Protein AF-A0A4Y9YZ51-F1 (afdb_monomer)

Organism: NCBI:txid205917

Radius of gyration: 19.82 Å; Cα contacts (8 Å, |Δi|>4): 507; chains: 1; bounding box: 48×42×52 Å

Nearest PDB structures (foldseek):
  5lmr-assembly1_X  TM=4.338E-01  e=1.995E+00  Thermus thermophilus HB8
  5lmv-assembly1_X  TM=4.957E-01  e=2.901E+00  Thermus thermophilus HB8
  4l21-assembly1_A  TM=4.884E-01  e=7.201E+00  Cimex lectularius

Solvent-accessible surface area (backbone atoms only — not comparable to full-atom values): 14842 Å² total; per-residue (Å²): 111,67,70,58,60,65,69,42,66,91,51,75,36,75,46,78,46,73,42,51,89,92,48,72,85,46,48,61,60,51,15,53,50,43,51,76,43,34,54,40,28,24,32,42,35,39,34,42,34,77,54,88,57,55,63,51,41,49,58,29,41,44,46,55,17,62,44,21,30,36,42,36,41,36,40,57,61,90,71,84,79,84,70,93,74,77,62,54,68,50,52,62,46,40,26,50,61,37,34,78,49,27,26,35,42,36,41,31,37,48,42,71,51,42,80,27,50,64,50,45,52,23,28,33,44,36,34,34,34,65,87,61,90,70,69,59,86,84,54,80,84,50,51,55,66,41,46,47,58,22,54,56,47,23,53,51,25,28,34,43,36,33,29,42,56,75,58,56,68,67,95,64,55,91,76,62,89,71,74,74,31,65,31,76,48,30,45,37,40,37,42,30,33,51,38,67,57,52,51,54,51,58,74,32,49,46,70,37,94,79,35,36,44,38,40,32,30,34,56,74,80,87,58,84,60,87,60,61,64,72,57,48,52,59,50,50,51,54,50,58,73,69,44,94,48,68,78,44,78,44,76,53,70,50,103,74,32,52,31,46,35,41,31,53,61,95,72,79,83,91,124

Mean predicted aligned error: 7.73 Å

Secondary structure (DSSP, 8-state):
-HHHHHHHTTS-EEEEEE--GGGTT-HHHHHHHHHHHGGGEEEEEEE-TT-S-HHHHHHHTTS--TT--EEEEE---S-TTS--PPPEEPPTTGGGG--TT--EEEEESEE--GGG---TT--EEEEE----S---TTS----HHHHHHHHTT-TT--EEEEES-SPP-TTTTTS--PPPEE-TT--EEEEEEEHHHHHHHHHHEE--TT-EEEEEEE--TT--STTHHHHHHHHHHHHHHH-TT--EEEEEEETTEEEEEEESS------

Sequence (271 aa):
MEEFLRRSQATPVSLSVSFSESTRGNARDVAGMISQHLYHIRNLKIDTGLLKDVASILLSLREAAPALETVELDNWPEVVRNMSMRSSSLPRDLLRCTAPRLHSLKIQEFYLPWSSLVFSTLVELKISGLFLDHADPALPAEDLRQFFGALSRMPALESLVLKAGLPSLGTASQRTCFPFVTLPNLRWLFLRDDVLKCAIVLKHLVLPPTAKQAVYGFCTSDDHNGDRSEIILPWLRSHIAALPRIHVLDFTGLQDDFNVVAYGASVEDPF

Structure (mmCIF, N/CA/C/O backbone):
data_AF-A0A4Y9YZ51-F1
#
_entry.id   AF-A0A4Y9YZ51-F1
#
loop_
_atom_site.group_PDB
_atom_site.id
_atom_site.type_symbol
_atom_site.label_atom_id
_atom_site.label_alt_id
_atom_site.label_comp_id
_atom_site.label_asym_id
_atom_site.label_entity_id
_atom_site.label_seq_id
_atom_site.pdbx_PDB_ins_code
_atom_site.Cartn_x
_atom_site.Cartn_y
_atom_site.Cartn_z
_atom_site.occupancy
_atom_site.B_iso_or_equiv
_atom_site.auth_seq_id
_atom_site.auth_comp_id
_atom_site.auth_asym_id
_atom_site.auth_atom_id
_atom_site.pdbx_PDB_model_num
ATOM 1 N N . MET A 1 1 ? -14.559 15.347 20.042 1.00 74.50 1 MET A N 1
ATOM 2 C CA . MET A 1 1 ? -14.376 14.163 19.173 1.00 74.50 1 MET A CA 1
ATOM 3 C C . MET A 1 1 ? -14.429 12.885 20.000 1.00 74.50 1 MET A C 1
ATOM 5 O O . MET A 1 1 ? -15.258 12.037 19.714 1.00 74.50 1 MET A O 1
ATOM 9 N N . GLU A 1 2 ? -13.660 12.805 21.084 1.00 80.50 2 GLU A N 1
ATOM 10 C CA . GLU A 1 2 ? -13.662 11.680 22.033 1.00 80.50 2 GLU A CA 1
ATOM 11 C C . GLU A 1 2 ? -15.061 11.270 22.539 1.00 80.50 2 GLU A C 1
ATOM 13 O O . GLU A 1 2 ? -15.433 10.105 22.454 1.00 80.50 2 GLU A O 1
ATOM 18 N N . GLU A 1 3 ? -15.908 12.224 22.950 1.00 82.94 3 GLU A N 1
ATOM 19 C CA . GLU A 1 3 ? -17.269 11.905 23.422 1.00 82.94 3 GLU A CA 1
ATOM 20 C C . GLU A 1 3 ? -18.160 11.258 22.342 1.00 82.94 3 GLU A C 1
ATOM 22 O O . GLU A 1 3 ? -19.020 10.437 22.656 1.00 82.94 3 GLU A O 1
ATOM 27 N N . PHE A 1 4 ? -17.948 11.583 21.063 1.00 84.88 4 PHE A N 1
ATOM 28 C CA . PHE A 1 4 ? -18.670 10.952 19.954 1.00 84.88 4 PHE A CA 1
ATOM 29 C C . PHE A 1 4 ? -18.224 9.496 19.760 1.00 84.88 4 PHE A C 1
ATOM 31 O O . PHE A 1 4 ? -19.067 8.607 19.629 1.00 84.88 4 PHE A O 1
ATOM 38 N N . LEU A 1 5 ? -16.913 9.237 19.814 1.00 84.56 5 LEU A N 1
ATOM 39 C CA . LEU A 1 5 ? -16.363 7.880 19.725 1.00 84.56 5 LEU A CA 1
ATOM 40 C C . LEU A 1 5 ? -16.846 7.020 20.894 1.00 84.56 5 LEU A C 1
ATOM 42 O O . LEU A 1 5 ? -17.338 5.913 20.693 1.00 84.56 5 LEU A O 1
ATOM 46 N N . ARG A 1 6 ? -16.844 7.581 22.106 1.00 81.50 6 ARG A N 1
ATOM 47 C CA . ARG A 1 6 ? -17.356 6.908 23.303 1.00 81.50 6 ARG A CA 1
ATOM 48 C C . ARG A 1 6 ? -18.837 6.527 23.186 1.00 81.50 6 ARG A C 1
ATOM 50 O O . ARG A 1 6 ? -19.225 5.439 23.605 1.00 81.50 6 ARG A O 1
ATOM 57 N N . ARG A 1 7 ? -19.672 7.395 22.601 1.00 85.81 7 ARG A N 1
ATOM 58 C CA . ARG A 1 7 ? -21.113 7.136 22.404 1.00 85.81 7 ARG A CA 1
ATOM 59 C C . ARG A 1 7 ? -21.419 6.140 21.290 1.00 85.81 7 ARG A C 1
ATOM 61 O O . ARG A 1 7 ? -22.501 5.561 21.298 1.00 85.81 7 ARG A O 1
ATOM 68 N N . SER A 1 8 ? -20.489 5.930 20.362 1.00 79.88 8 SER A N 1
ATOM 69 C CA . SER A 1 8 ? -20.682 5.038 19.212 1.00 79.88 8 SER A CA 1
ATOM 70 C C . SER A 1 8 ? -20.686 3.549 19.600 1.00 79.88 8 SER A C 1
ATOM 72 O O . SER A 1 8 ? -21.196 2.724 18.842 1.00 79.88 8 SER A O 1
ATOM 74 N N . GLN A 1 9 ? -20.213 3.206 20.807 1.00 81.44 9 GLN A N 1
ATOM 75 C CA . GLN A 1 9 ? -20.178 1.842 21.355 1.00 81.44 9 GLN A CA 1
ATOM 76 C C . GLN A 1 9 ? -19.585 0.828 20.354 1.00 81.44 9 GLN A C 1
ATOM 78 O O . GLN A 1 9 ? -18.447 0.980 19.929 1.00 81.44 9 GLN A O 1
ATOM 83 N N . ALA A 1 10 ? -20.344 -0.207 19.979 1.00 80.62 10 ALA A N 1
ATOM 84 C CA . ALA A 1 10 ? -19.931 -1.242 19.030 1.00 80.62 10 ALA A CA 1
ATOM 85 C C . ALA A 1 10 ? -20.220 -0.878 17.560 1.00 80.62 10 ALA A C 1
ATOM 87 O O . ALA A 1 10 ? -20.000 -1.697 16.666 1.00 80.62 10 ALA A O 1
ATOM 88 N N . THR A 1 11 ? -20.749 0.320 17.297 1.00 87.06 11 THR A N 1
ATOM 89 C CA . THR A 1 11 ? -21.076 0.750 15.935 1.00 87.06 11 THR A CA 1
ATOM 90 C C . THR A 1 11 ? -19.781 1.076 15.191 1.00 87.06 11 THR A C 1
ATOM 92 O O . THR A 1 11 ? -18.963 1.824 15.726 1.00 87.06 11 THR A O 1
ATOM 95 N N . PRO A 1 12 ? -19.569 0.559 13.968 1.00 90.19 12 PRO A N 1
ATOM 96 C CA . PRO A 1 12 ? -18.367 0.859 13.197 1.00 90.19 12 PRO A CA 1
ATOM 97 C C . PRO A 1 12 ? -18.237 2.361 12.912 1.00 90.19 12 PRO A C 1
ATOM 99 O O . PRO A 1 12 ? -19.171 2.973 12.390 1.00 90.19 12 PRO A O 1
ATOM 102 N N . VAL A 1 13 ? -17.077 2.949 13.217 1.00 94.38 13 VAL A N 1
ATOM 103 C CA . VAL A 1 13 ? -16.840 4.395 13.057 1.00 94.38 13 VAL A CA 1
ATOM 104 C C . VAL A 1 13 ? -15.900 4.686 11.888 1.00 94.38 13 VAL A C 1
ATOM 106 O O . VAL A 1 13 ? -14.960 3.941 11.626 1.00 94.38 13 VAL A O 1
ATOM 109 N N . SER A 1 14 ? -16.141 5.795 11.187 1.00 96.50 14 SER A N 1
ATOM 110 C CA . SER A 1 14 ? -15.183 6.370 10.236 1.00 96.50 14 SER A CA 1
ATOM 111 C C . SER A 1 14 ? -14.492 7.570 10.877 1.00 96.50 14 SER A C 1
ATOM 113 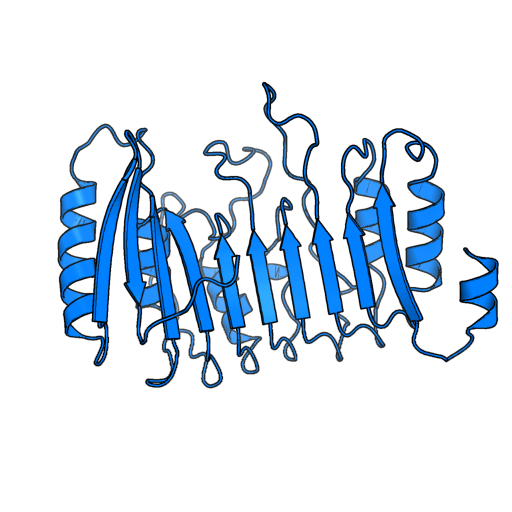O O . SER A 1 14 ? -15.169 8.491 11.334 1.00 96.50 14 SER A O 1
ATOM 115 N N . LEU A 1 15 ? -13.163 7.555 10.920 1.00 95.94 15 LEU A N 1
ATOM 116 C CA . LEU A 1 15 ? -12.339 8.620 11.474 1.00 95.94 15 LEU A CA 1
ATOM 117 C C . LEU A 1 15 ? -11.495 9.237 10.356 1.00 95.94 15 LEU A C 1
ATOM 119 O O . LEU A 1 15 ? -10.717 8.541 9.710 1.00 95.94 15 LEU A O 1
ATOM 123 N N . SER A 1 16 ? -11.639 10.546 10.154 1.00 96.19 16 SER A N 1
ATOM 124 C CA . SER A 1 16 ? -10.798 11.332 9.250 1.00 96.19 16 SER A CA 1
ATOM 125 C C . SER A 1 16 ? -10.162 12.464 10.039 1.00 96.19 16 SER A C 1
ATOM 127 O O . SER A 1 16 ? -10.875 13.277 10.629 1.00 96.19 16 SER A O 1
ATOM 129 N N . VAL A 1 17 ? -8.834 12.516 10.052 1.00 93.50 17 VAL A N 1
ATOM 130 C CA . VAL A 1 17 ? -8.062 13.560 10.724 1.00 93.50 17 VAL A CA 1
ATOM 131 C C . VAL A 1 17 ? -7.141 14.218 9.711 1.00 93.50 17 VAL A C 1
ATOM 133 O O . VAL A 1 17 ? -6.374 13.531 9.047 1.00 93.50 17 VAL A O 1
ATOM 136 N N . SER A 1 18 ? -7.205 15.543 9.628 1.00 91.94 18 SER A N 1
ATOM 137 C CA . SER A 1 18 ? -6.299 16.358 8.820 1.00 91.94 18 SER A CA 1
ATOM 138 C C . SER A 1 18 ? -5.660 17.408 9.715 1.00 91.94 18 SER A C 1
ATOM 140 O O . SER A 1 18 ? -6.364 18.102 10.455 1.00 91.94 18 SER A O 1
ATOM 142 N N . PHE A 1 19 ? -4.335 17.508 9.670 1.00 88.00 19 PHE A N 1
ATOM 143 C CA . PHE A 1 19 ? -3.584 18.439 10.501 1.00 88.00 19 PHE A CA 1
ATOM 144 C C . PHE A 1 19 ? -3.211 19.696 9.713 1.00 88.00 19 PHE A C 1
ATOM 146 O O . PHE A 1 19 ? -2.382 19.666 8.809 1.00 88.00 19 PHE A O 1
ATOM 153 N N . SER A 1 20 ? -3.800 20.826 10.101 1.00 84.38 20 SER A N 1
ATOM 154 C CA . SER A 1 20 ? -3.439 22.162 9.614 1.00 84.38 20 SER A CA 1
ATOM 155 C C . SER A 1 20 ? -2.529 22.897 10.605 1.00 84.38 20 SER A C 1
ATOM 157 O O . SER A 1 20 ? -2.395 22.493 11.768 1.00 84.38 20 SER A O 1
ATOM 159 N N . GLU A 1 21 ? -1.949 24.031 10.193 1.00 78.62 21 GLU A N 1
ATOM 160 C CA . GLU A 1 21 ? -1.100 24.864 11.059 1.00 78.62 21 GLU A CA 1
ATOM 161 C C . GLU A 1 21 ? -1.746 25.224 12.407 1.00 78.62 21 GLU A C 1
ATOM 163 O O . GLU A 1 21 ? -1.059 25.254 13.430 1.00 78.62 21 GLU A O 1
ATOM 168 N N . SER A 1 22 ? -3.069 25.416 12.438 1.00 77.25 22 SER A N 1
ATOM 169 C CA . SER A 1 22 ? -3.824 25.753 13.650 1.00 77.25 22 SER A CA 1
ATOM 170 C C . SER A 1 22 ? -4.016 24.582 14.624 1.00 77.25 22 SER A C 1
ATOM 172 O O . SER A 1 22 ? -4.448 24.797 15.752 1.00 77.25 22 SER A O 1
ATOM 174 N N . THR A 1 23 ? -3.712 23.344 14.220 1.00 70.69 23 THR A N 1
ATOM 175 C CA . THR A 1 23 ? -3.951 22.113 15.011 1.00 70.69 23 THR A CA 1
ATOM 176 C C . THR A 1 23 ? -2.671 21.446 15.526 1.00 70.69 23 THR A C 1
ATOM 178 O O . THR A 1 23 ? -2.722 20.363 16.111 1.00 70.69 23 THR A O 1
ATOM 181 N N . ARG A 1 24 ? -1.515 22.110 15.372 1.00 68.88 24 ARG A N 1
ATOM 182 C CA . ARG A 1 24 ? -0.171 21.575 15.670 1.00 68.88 24 ARG A CA 1
ATOM 183 C C . ARG A 1 24 ? 0.045 21.066 17.108 1.00 68.88 24 ARG A C 1
ATOM 185 O O . ARG A 1 24 ? 0.996 20.324 17.328 1.00 68.88 24 ARG A O 1
ATOM 192 N N . GLY A 1 25 ? -0.805 21.429 18.071 1.00 73.56 25 GLY A N 1
ATOM 193 C CA . GLY A 1 25 ? -0.712 20.969 19.465 1.00 73.56 25 GLY A CA 1
ATOM 194 C C . GLY A 1 25 ? -1.357 19.608 19.759 1.00 73.56 25 GLY A C 1
ATOM 195 O O . GLY A 1 25 ? -1.046 19.009 20.783 1.00 73.56 25 GLY A O 1
ATOM 196 N N . ASN A 1 26 ? -2.209 19.090 18.869 1.00 84.06 26 ASN A N 1
ATOM 197 C CA . ASN A 1 26 ? -3.162 18.029 19.228 1.00 84.06 26 ASN A CA 1
ATOM 198 C C . ASN A 1 26 ? -2.730 16.620 18.786 1.00 84.06 26 ASN A C 1
ATOM 200 O O . ASN A 1 26 ? -3.512 15.678 18.884 1.00 84.06 26 ASN A O 1
ATOM 204 N N . ALA A 1 27 ? -1.504 16.446 18.279 1.00 86.31 27 ALA A N 1
ATOM 205 C CA . ALA A 1 27 ? -1.042 15.166 17.730 1.00 86.31 27 ALA A CA 1
ATOM 206 C C . ALA A 1 27 ? -1.114 14.024 18.754 1.00 86.31 27 ALA A C 1
ATOM 208 O O . ALA A 1 27 ? -1.603 12.941 18.446 1.00 86.31 27 ALA A O 1
ATOM 209 N N . ARG A 1 28 ? -0.687 14.290 19.995 1.00 87.50 28 ARG A N 1
ATOM 210 C CA . ARG A 1 28 ? -0.721 13.304 21.085 1.00 87.50 28 ARG A CA 1
ATOM 211 C C . ARG A 1 28 ? -2.141 12.939 21.493 1.00 87.50 28 ARG A C 1
ATOM 213 O O . ARG A 1 28 ? -2.406 11.767 21.739 1.00 87.50 28 ARG A O 1
ATOM 220 N N . ASP A 1 29 ? -3.042 13.915 21.516 1.00 90.94 29 ASP A N 1
ATOM 221 C CA . ASP A 1 29 ? -4.447 13.687 21.854 1.00 90.94 29 ASP A CA 1
ATOM 222 C C . ASP A 1 29 ? -5.120 12.830 20.777 1.00 90.94 29 ASP A C 1
ATOM 224 O O . ASP A 1 29 ? -5.809 11.858 21.085 1.00 90.94 29 ASP A O 1
ATOM 228 N N . VAL A 1 30 ? -4.848 13.124 19.499 1.00 92.00 30 VAL A N 1
ATOM 229 C CA . VAL A 1 30 ? -5.319 12.305 18.376 1.00 92.00 30 VAL A CA 1
ATOM 230 C C . VAL A 1 30 ? -4.712 10.903 18.427 1.00 92.00 30 VAL A C 1
ATOM 232 O O . VAL A 1 30 ? -5.441 9.933 18.244 1.00 92.00 30 VAL A O 1
ATOM 235 N N . ALA A 1 31 ? -3.412 10.770 18.698 1.00 94.31 31 ALA A N 1
ATOM 236 C CA . ALA A 1 31 ? -2.757 9.470 18.830 1.00 94.31 31 ALA A CA 1
ATOM 237 C C . ALA A 1 31 ? -3.396 8.639 19.953 1.00 94.31 31 ALA A C 1
ATOM 239 O O . ALA A 1 31 ? -3.735 7.478 19.739 1.00 94.31 31 ALA A O 1
ATOM 240 N N . GLY A 1 32 ? -3.633 9.247 21.121 1.00 94.31 32 GLY A N 1
ATOM 241 C CA . GLY A 1 32 ? -4.322 8.601 22.238 1.00 94.31 32 GLY A CA 1
ATOM 242 C C . GLY A 1 32 ? -5.731 8.145 21.860 1.00 94.31 32 GLY A C 1
ATOM 243 O O . GLY A 1 32 ? -6.108 7.007 22.132 1.00 94.31 32 GLY A O 1
ATOM 244 N N . MET A 1 33 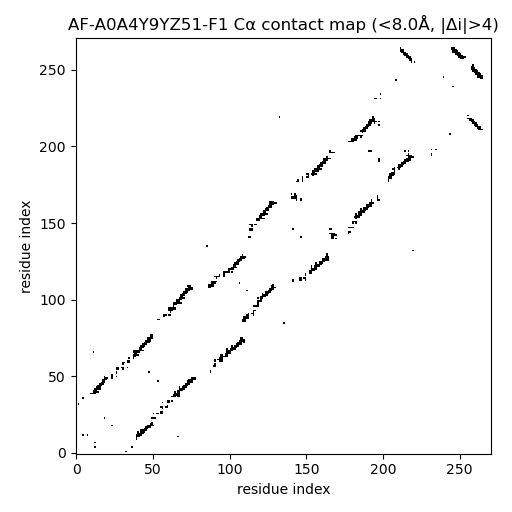? -6.476 8.995 21.156 1.00 93.94 33 MET A N 1
ATOM 245 C CA . MET A 1 33 ? -7.808 8.677 20.651 1.00 93.94 33 MET A CA 1
ATOM 246 C C . MET A 1 33 ? -7.791 7.521 19.636 1.00 93.94 33 MET A C 1
ATOM 248 O O . MET A 1 33 ? -8.634 6.629 19.722 1.00 93.94 33 MET A O 1
ATOM 252 N N . ILE A 1 34 ? -6.837 7.496 18.697 1.00 95.19 34 ILE A N 1
ATOM 253 C CA . ILE A 1 34 ? -6.676 6.390 17.741 1.00 95.19 34 ILE A CA 1
ATOM 254 C C . ILE A 1 34 ? -6.379 5.097 18.501 1.00 95.19 34 ILE A C 1
ATOM 256 O O . ILE A 1 34 ? -7.129 4.137 18.347 1.00 95.19 34 ILE A O 1
ATOM 260 N N . SER A 1 35 ? -5.366 5.082 19.376 1.00 95.00 35 SER A N 1
ATOM 261 C CA . SER A 1 35 ? -5.003 3.895 20.165 1.00 95.00 35 SER A CA 1
ATOM 262 C C . SER A 1 35 ? -6.185 3.339 20.964 1.00 95.00 35 SER A C 1
ATOM 264 O O . SER A 1 35 ? -6.375 2.128 21.032 1.00 95.00 35 SER A O 1
ATOM 266 N N . GLN A 1 36 ? -7.003 4.212 21.559 1.00 94.94 36 GLN A N 1
ATOM 267 C CA . GLN A 1 36 ? -8.143 3.805 22.385 1.00 94.94 36 GLN A CA 1
ATOM 268 C C . GLN A 1 36 ? -9.330 3.269 21.584 1.00 94.94 36 GLN A C 1
ATOM 270 O O . GLN A 1 36 ? -10.135 2.521 22.136 1.00 94.94 36 GLN A O 1
ATOM 275 N N . HIS A 1 37 ? -9.478 3.652 20.316 1.00 94.62 37 HIS A N 1
ATOM 276 C CA . HIS A 1 37 ? -10.688 3.370 19.543 1.00 94.62 37 HIS A CA 1
ATOM 277 C C . HIS A 1 37 ? -10.448 2.523 18.286 1.00 94.62 37 HIS A C 1
ATOM 279 O O . HIS A 1 37 ? -11.416 2.083 17.666 1.00 94.62 37 HIS A O 1
ATOM 285 N N . LEU A 1 38 ? -9.195 2.202 17.944 1.00 95.25 38 LEU A N 1
ATOM 286 C CA . LEU A 1 38 ? -8.832 1.486 16.714 1.00 95.25 38 LEU A CA 1
ATOM 287 C C . LEU A 1 38 ? -9.604 0.175 16.494 1.00 95.25 38 LEU A C 1
ATOM 289 O O . LEU A 1 38 ? -9.916 -0.175 15.359 1.00 95.25 38 LEU A O 1
ATOM 293 N N . TYR A 1 39 ? -9.988 -0.522 17.567 1.00 94.88 39 TYR A N 1
ATOM 294 C CA . TYR A 1 39 ? -10.687 -1.806 17.485 1.00 94.88 39 TYR A CA 1
ATOM 295 C C . TYR A 1 39 ? -12.084 -1.755 16.844 1.00 94.88 39 TYR A C 1
ATOM 297 O O . TYR A 1 39 ? -12.562 -2.789 16.379 1.00 94.88 39 TYR A O 1
ATOM 305 N N . HIS A 1 40 ? -12.744 -0.593 16.813 1.00 94.88 40 HIS A N 1
ATOM 306 C CA . HIS A 1 40 ? -14.057 -0.411 16.176 1.00 94.88 40 HIS A CA 1
ATOM 307 C C . HIS A 1 40 ? -14.044 0.661 15.073 1.00 94.88 40 HIS A C 1
ATOM 309 O O . HIS A 1 40 ? -15.091 0.977 14.498 1.00 94.88 40 HIS A O 1
ATOM 315 N N . ILE A 1 41 ? -12.868 1.207 14.746 1.00 96.69 41 ILE A N 1
ATOM 316 C CA . ILE A 1 41 ? -12.703 2.052 13.566 1.00 96.69 41 ILE A CA 1
ATOM 317 C C . ILE A 1 41 ? -12.751 1.152 12.332 1.00 96.69 41 ILE A C 1
ATOM 319 O O . ILE A 1 41 ? -12.026 0.167 12.225 1.00 96.69 41 ILE A O 1
ATOM 323 N N . ARG A 1 42 ? -13.626 1.515 11.398 1.00 97.31 42 ARG A N 1
ATOM 324 C CA . ARG A 1 42 ? -13.819 0.853 10.108 1.00 97.31 42 ARG A CA 1
ATOM 325 C C . ARG A 1 42 ? -13.020 1.531 9.007 1.00 97.31 42 ARG A C 1
ATOM 327 O O . ARG A 1 42 ? -12.389 0.859 8.204 1.00 97.31 42 ARG A O 1
ATOM 334 N N . ASN A 1 43 ? -13.037 2.858 8.986 1.00 98.31 43 ASN A N 1
ATOM 335 C CA . ASN A 1 43 ? -12.334 3.652 7.987 1.00 98.31 43 ASN A CA 1
ATOM 336 C C . ASN A 1 43 ? -11.443 4.651 8.708 1.00 98.31 43 ASN A C 1
ATOM 338 O O . ASN A 1 43 ? -11.944 5.423 9.528 1.00 98.31 43 ASN A O 1
ATOM 342 N N . LEU A 1 44 ? -10.148 4.630 8.412 1.00 97.88 44 LEU A N 1
ATOM 343 C CA . LEU A 1 44 ? -9.171 5.529 9.006 1.00 97.88 44 LEU A CA 1
ATOM 344 C C . LEU A 1 44 ? -8.487 6.335 7.910 1.00 97.88 44 LEU A C 1
ATOM 346 O O . LEU A 1 44 ? -7.782 5.773 7.079 1.00 97.88 44 LEU A O 1
ATOM 350 N N . LYS A 1 45 ? -8.668 7.652 7.940 1.00 97.75 45 LYS A N 1
ATOM 351 C CA . LYS A 1 45 ? -7.932 8.595 7.104 1.00 97.75 45 LYS A CA 1
ATOM 352 C C . LYS A 1 45 ? -7.132 9.541 7.988 1.00 97.75 45 LYS A C 1
ATOM 354 O O . LYS A 1 45 ? -7.698 10.190 8.866 1.00 97.75 45 LYS A O 1
ATOM 359 N N . ILE A 1 46 ? -5.828 9.610 7.761 1.00 95.75 46 ILE A N 1
ATOM 360 C CA . ILE A 1 46 ? -4.918 10.503 8.470 1.00 95.75 46 ILE A CA 1
ATOM 361 C C . ILE A 1 46 ? -4.111 11.259 7.429 1.00 95.75 46 ILE A C 1
ATOM 363 O O . ILE A 1 46 ? -3.350 10.657 6.683 1.00 95.75 46 ILE A O 1
ATOM 367 N N . ASP A 1 47 ? -4.262 12.572 7.419 1.00 94.38 47 ASP A N 1
ATOM 368 C CA . ASP A 1 47 ? -3.421 13.493 6.669 1.00 94.38 47 ASP A CA 1
ATOM 369 C C . ASP A 1 47 ? -2.549 14.250 7.666 1.00 94.38 47 ASP A C 1
ATOM 371 O O . ASP A 1 47 ? -3.034 15.116 8.402 1.00 94.38 47 ASP A O 1
ATOM 375 N N . THR A 1 48 ? -1.274 13.866 7.742 1.00 90.12 48 THR A N 1
ATOM 376 C CA . THR A 1 48 ? -0.333 14.410 8.715 1.00 90.12 48 THR A CA 1
ATOM 377 C C . THR A 1 48 ? 0.154 15.810 8.368 1.00 90.12 48 THR A C 1
ATOM 379 O O . THR A 1 48 ? 0.651 16.486 9.272 1.00 90.12 48 THR A O 1
ATOM 382 N N . GLY A 1 49 ? -0.014 16.270 7.123 1.00 84.00 49 GLY A N 1
ATOM 383 C CA . GLY A 1 49 ? 0.355 17.611 6.670 1.00 84.00 49 GLY A CA 1
ATOM 384 C C . GLY A 1 49 ? 1.688 18.113 7.241 1.00 84.00 49 GLY A C 1
ATOM 385 O O . GLY A 1 49 ? 2.749 17.521 7.049 1.00 84.00 49 GLY A O 1
ATOM 386 N N . LEU A 1 50 ? 1.628 19.206 8.012 1.00 74.94 50 LEU A N 1
ATOM 387 C CA . LEU A 1 50 ? 2.788 19.859 8.642 1.00 74.94 50 LEU A CA 1
ATOM 388 C C . LEU A 1 50 ? 3.081 19.408 10.086 1.00 74.94 50 LEU A C 1
ATOM 390 O O . LEU A 1 50 ? 3.636 20.179 10.885 1.00 74.94 50 LEU A O 1
ATOM 394 N N . LEU A 1 51 ? 2.682 18.196 10.471 1.00 78.56 51 LEU A N 1
ATOM 395 C CA . LEU A 1 51 ? 2.970 17.671 11.802 1.00 78.56 51 LEU A CA 1
ATOM 396 C C . LEU A 1 51 ? 4.472 17.494 12.028 1.00 78.56 51 LEU A C 1
ATOM 398 O O . LEU A 1 51 ? 5.157 16.772 11.312 1.00 78.56 51 LEU A O 1
ATOM 402 N N . LYS A 1 52 ? 4.972 18.085 13.118 1.00 77.62 52 LYS A N 1
ATOM 403 C CA . LYS A 1 52 ? 6.346 17.849 13.587 1.00 77.62 52 LYS A CA 1
ATOM 404 C C . LYS A 1 52 ? 6.512 16.492 14.279 1.00 77.62 52 LYS A C 1
ATOM 406 O O . LYS A 1 52 ? 7.610 15.951 14.280 1.00 77.62 52 LYS A O 1
ATOM 411 N N . ASP A 1 53 ? 5.443 15.963 14.879 1.00 82.50 53 ASP A N 1
ATOM 412 C CA . ASP A 1 53 ? 5.454 14.725 15.675 1.00 82.50 53 ASP A CA 1
ATOM 413 C C . ASP A 1 53 ? 4.518 13.662 15.077 1.00 82.50 53 ASP A C 1
ATOM 415 O O . ASP A 1 53 ? 3.542 13.224 15.690 1.00 82.50 53 ASP A O 1
ATOM 419 N N . VAL A 1 54 ? 4.823 13.252 13.843 1.00 89.56 54 VAL A N 1
ATOM 420 C CA . VAL A 1 54 ? 4.148 12.130 13.165 1.00 89.56 54 VAL A CA 1
ATOM 421 C C . VAL A 1 54 ? 4.393 10.808 13.905 1.00 89.56 54 VAL A C 1
ATOM 423 O O . VAL A 1 54 ? 3.551 9.911 13.879 1.00 89.56 54 VAL A O 1
ATOM 426 N N . ALA A 1 55 ? 5.510 10.699 14.631 1.00 91.44 55 ALA A N 1
ATOM 427 C CA . ALA A 1 55 ? 5.898 9.494 15.357 1.00 91.44 55 ALA A CA 1
ATOM 428 C C . ALA A 1 55 ? 4.831 9.043 16.367 1.00 91.44 55 ALA A C 1
ATOM 430 O O . ALA A 1 55 ? 4.528 7.853 16.432 1.00 91.44 55 ALA A O 1
ATOM 431 N N . SER A 1 56 ? 4.223 9.974 17.110 1.00 92.31 56 SER A N 1
ATOM 432 C CA . SER A 1 56 ? 3.144 9.655 18.058 1.00 92.31 56 SER A CA 1
ATOM 433 C C . SER A 1 56 ? 1.941 8.971 17.389 1.00 92.31 56 SER A C 1
ATOM 435 O O . SER A 1 56 ? 1.458 7.945 17.873 1.00 92.31 56 SER A O 1
ATOM 437 N N . ILE A 1 57 ? 1.511 9.476 16.231 1.00 94.50 57 ILE A N 1
ATOM 438 C CA . ILE A 1 57 ? 0.426 8.891 15.438 1.00 94.50 57 ILE A CA 1
ATOM 439 C C . ILE A 1 57 ? 0.836 7.516 14.908 1.00 94.50 57 ILE A C 1
ATOM 441 O O . ILE A 1 57 ? 0.081 6.558 15.043 1.00 94.50 57 ILE A O 1
ATOM 445 N N . LEU A 1 58 ? 2.050 7.369 14.378 1.00 94.38 58 LEU A N 1
ATOM 446 C CA . LEU A 1 58 ? 2.531 6.080 13.872 1.00 94.38 58 LEU A CA 1
ATOM 447 C C . LEU A 1 58 ? 2.631 5.007 14.961 1.00 94.38 58 LEU A C 1
ATOM 449 O O . LEU A 1 58 ? 2.368 3.837 14.693 1.00 94.38 58 LEU A O 1
ATOM 453 N N . LEU A 1 59 ? 2.962 5.392 16.196 1.00 94.56 59 LEU A N 1
ATOM 454 C CA . LEU A 1 59 ? 2.931 4.482 17.341 1.00 94.56 59 LEU A CA 1
ATOM 455 C C . LEU A 1 59 ? 1.506 4.026 17.674 1.00 94.56 59 LEU A C 1
ATOM 457 O O . LEU A 1 59 ? 1.320 2.858 18.006 1.00 94.56 59 LEU A O 1
ATOM 461 N N . SER A 1 60 ? 0.500 4.897 17.530 1.00 95.88 60 SER A N 1
ATOM 462 C CA . SER A 1 60 ? -0.907 4.523 17.761 1.00 95.88 60 SER A CA 1
ATOM 463 C C . SER A 1 60 ? -1.435 3.479 16.771 1.00 95.88 60 SER A C 1
ATOM 465 O O . SER A 1 60 ? -2.339 2.712 17.093 1.00 95.88 60 SER A O 1
ATOM 467 N N . LEU A 1 61 ? -0.816 3.379 15.589 1.00 96.38 61 LEU A N 1
ATOM 468 C CA . LEU A 1 61 ? -1.152 2.385 14.569 1.00 96.38 61 LEU A CA 1
ATOM 469 C C . LEU A 1 61 ? -0.558 0.996 14.848 1.00 96.38 61 LEU A C 1
ATOM 471 O O . LEU A 1 61 ? -0.694 0.119 14.004 1.00 96.38 61 LEU A O 1
ATOM 475 N N . ARG A 1 62 ? 0.109 0.767 15.987 1.00 96.25 62 ARG A N 1
ATOM 476 C CA . ARG A 1 62 ? 0.637 -0.558 16.379 1.00 96.25 62 ARG A CA 1
ATOM 477 C C . ARG A 1 62 ? -0.374 -1.435 17.115 1.00 96.25 62 ARG A C 1
ATOM 479 O O . ARG A 1 62 ? -0.067 -2.577 17.447 1.00 96.25 62 ARG A O 1
ATOM 486 N N . GLU A 1 63 ? -1.569 -0.919 17.375 1.00 96.12 63 GLU A N 1
ATOM 487 C CA . GLU A 1 63 ? -2.646 -1.679 18.004 1.00 96.12 63 GLU A CA 1
ATOM 488 C C . GLU A 1 63 ? -3.393 -2.555 16.988 1.00 96.12 63 GLU A C 1
ATOM 490 O O . GLU A 1 63 ? -3.387 -2.297 15.786 1.00 96.12 63 GLU A O 1
ATOM 495 N N . ALA A 1 64 ? -4.050 -3.615 17.465 1.00 96.25 64 ALA A N 1
ATOM 496 C CA . ALA A 1 64 ? -4.864 -4.468 16.599 1.00 96.25 64 ALA A CA 1
ATOM 497 C C . ALA A 1 64 ? -6.118 -3.724 16.113 1.00 96.25 64 ALA A C 1
ATOM 499 O O . ALA A 1 64 ? -6.757 -2.997 16.876 1.00 96.25 64 ALA A O 1
ATOM 500 N N . ALA A 1 65 ? -6.520 -3.970 14.866 1.00 96.75 65 ALA A N 1
ATOM 501 C CA . ALA A 1 65 ? -7.623 -3.257 14.229 1.00 96.75 65 ALA A CA 1
ATOM 502 C C . ALA A 1 65 ? -8.646 -4.226 13.595 1.00 96.75 65 ALA A C 1
ATOM 504 O O . ALA A 1 65 ? -8.798 -4.277 12.373 1.00 96.75 65 ALA A O 1
ATOM 505 N N . PRO A 1 66 ? -9.355 -5.039 14.406 1.00 96.75 66 PRO A N 1
ATOM 506 C CA . PRO A 1 66 ? -10.247 -6.097 13.922 1.00 96.75 66 PRO A CA 1
ATOM 507 C C . PRO A 1 66 ? -11.404 -5.621 13.030 1.00 96.75 66 PRO A C 1
ATOM 509 O O . PRO A 1 66 ? -11.861 -6.385 12.177 1.00 96.75 66 PRO A O 1
ATOM 512 N N . ALA A 1 67 ? -11.890 -4.393 13.224 1.00 97.12 67 ALA A N 1
ATOM 513 C CA . ALA A 1 67 ? -12.988 -3.820 12.445 1.00 97.12 67 ALA A CA 1
ATOM 514 C C . ALA A 1 67 ? -12.530 -3.028 11.210 1.00 97.12 67 ALA A C 1
ATOM 516 O O . ALA A 1 67 ? -13.379 -2.630 10.412 1.00 97.12 67 ALA A O 1
ATOM 517 N N . LEU A 1 68 ? -11.224 -2.796 11.059 1.00 98.25 68 LEU A N 1
ATOM 518 C CA . LEU A 1 68 ? -10.692 -1.869 10.073 1.00 98.25 68 LEU A CA 1
ATOM 519 C C . LEU A 1 68 ? -10.782 -2.456 8.668 1.00 98.25 68 LEU A C 1
ATOM 521 O O . LEU A 1 68 ? -10.355 -3.579 8.415 1.00 98.25 68 LEU A O 1
ATOM 525 N N . GLU A 1 69 ? -11.352 -1.672 7.767 1.00 98.44 69 GLU A N 1
ATOM 526 C CA . GLU A 1 69 ? -11.661 -2.026 6.387 1.00 98.44 69 GLU A CA 1
ATOM 527 C C . GLU A 1 69 ? -10.858 -1.182 5.398 1.00 98.44 69 GLU A C 1
ATOM 529 O O . GLU A 1 69 ? -10.352 -1.714 4.405 1.00 98.44 69 GLU A O 1
ATOM 534 N N . THR A 1 70 ? -10.695 0.111 5.695 1.00 98.50 70 THR A N 1
ATOM 535 C CA . THR A 1 70 ? -9.933 1.042 4.860 1.00 98.50 70 THR A CA 1
ATOM 536 C C . THR A 1 70 ? -8.962 1.884 5.685 1.00 98.50 70 THR A C 1
ATOM 538 O O . THR A 1 70 ? -9.294 2.359 6.775 1.00 98.50 70 THR A O 1
ATOM 541 N N . VAL A 1 71 ? -7.752 2.065 5.153 1.00 98.31 71 VAL A N 1
ATOM 542 C CA . VAL A 1 71 ? -6.719 2.947 5.705 1.00 98.31 71 VAL A CA 1
ATOM 543 C C . VAL A 1 71 ? -6.178 3.847 4.607 1.00 98.31 71 VAL A C 1
ATOM 545 O O . VAL A 1 71 ? -5.789 3.366 3.544 1.00 98.31 71 VAL A O 1
ATOM 548 N N . GLU A 1 72 ? -6.125 5.142 4.887 1.00 98.12 72 GLU A N 1
ATOM 549 C CA . GLU A 1 72 ? -5.508 6.163 4.049 1.00 98.12 72 GLU A CA 1
ATOM 550 C C . GLU A 1 72 ? -4.578 7.015 4.915 1.00 98.12 72 GLU A C 1
ATOM 552 O O . GLU A 1 72 ? -5.029 7.689 5.839 1.00 98.12 72 GLU A O 1
ATOM 557 N N . LEU A 1 73 ? -3.276 6.937 4.652 1.00 96.56 73 LEU A N 1
ATOM 558 C CA . LEU A 1 73 ? -2.248 7.722 5.328 1.00 96.56 73 LEU A CA 1
ATOM 559 C C . LEU A 1 73 ? -1.602 8.643 4.300 1.00 96.56 73 LEU A C 1
ATOM 561 O O . LEU A 1 73 ? -1.046 8.152 3.320 1.00 96.56 73 LEU A O 1
ATOM 565 N N . ASP A 1 74 ? -1.665 9.945 4.535 1.00 94.81 74 ASP A N 1
ATOM 566 C CA . ASP A 1 74 ? -1.066 10.975 3.692 1.00 94.81 74 ASP A CA 1
ATOM 567 C C . ASP A 1 74 ? -0.117 11.835 4.527 1.00 94.81 74 ASP A C 1
ATOM 569 O O . ASP A 1 74 ? -0.413 12.165 5.675 1.00 94.81 74 ASP A O 1
ATOM 573 N N . ASN A 1 75 ? 1.041 12.154 3.962 1.00 90.44 75 ASN A N 1
ATOM 574 C CA . ASN A 1 75 ? 2.079 12.966 4.578 1.00 90.44 75 ASN A CA 1
ATOM 575 C C . ASN A 1 75 ? 2.618 13.987 3.576 1.00 90.44 75 ASN A C 1
ATOM 577 O O . ASN A 1 75 ? 3.813 14.032 3.286 1.00 90.44 75 ASN A O 1
ATOM 581 N N . TRP A 1 76 ? 1.720 14.802 3.024 1.00 84.12 76 TRP A N 1
ATOM 582 C CA . TRP A 1 76 ? 2.091 15.852 2.087 1.00 84.12 76 TRP A CA 1
ATOM 583 C C . TRP A 1 76 ? 2.674 17.072 2.813 1.00 84.12 76 TRP A C 1
ATOM 585 O O . TRP A 1 76 ? 1.961 17.755 3.555 1.00 84.12 76 TRP A O 1
ATOM 595 N N . PRO A 1 77 ? 3.951 17.423 2.600 1.00 70.19 77 PRO A N 1
ATOM 596 C CA . PRO A 1 77 ? 4.462 18.682 3.109 1.00 70.19 77 PRO A CA 1
ATOM 597 C C . PRO A 1 77 ? 3.902 19.862 2.316 1.00 70.19 77 PRO A C 1
ATOM 599 O O . PRO A 1 77 ? 4.058 19.945 1.101 1.00 70.19 77 PRO A O 1
ATOM 602 N N . GLU A 1 78 ? 3.321 20.836 3.017 1.00 65.50 78 GLU A N 1
ATOM 603 C CA . GLU A 1 78 ? 2.762 22.061 2.417 1.00 65.50 78 GLU A CA 1
ATOM 604 C C . GLU A 1 78 ? 3.827 22.913 1.689 1.00 65.50 78 GLU A C 1
ATOM 606 O O . GLU A 1 78 ? 3.503 23.741 0.842 1.00 65.50 78 GLU A O 1
ATOM 611 N N . VAL A 1 79 ? 5.121 22.704 1.974 1.00 63.66 79 VAL A N 1
ATOM 612 C CA . VAL A 1 79 ? 6.219 23.502 1.409 1.00 63.66 79 VAL A CA 1
ATOM 613 C C . VAL A 1 79 ? 7.270 22.603 0.756 1.00 63.66 79 VAL A C 1
ATOM 615 O O . VAL A 1 79 ? 8.336 22.349 1.308 1.00 63.66 79 VAL A O 1
ATOM 618 N N . VAL A 1 80 ? 7.005 22.198 -0.487 1.00 55.97 80 VAL A N 1
ATOM 619 C CA . VAL A 1 80 ? 7.923 21.455 -1.386 1.00 55.97 80 VAL A CA 1
ATOM 620 C C . VAL A 1 80 ? 9.183 22.266 -1.758 1.00 55.97 80 VAL A C 1
ATOM 622 O O . VAL A 1 80 ? 10.004 21.844 -2.562 1.00 55.97 80 VAL A O 1
ATOM 625 N N . ARG A 1 81 ? 9.382 23.471 -1.209 1.00 52.91 81 ARG A N 1
ATOM 626 C CA . ARG A 1 81 ? 10.266 24.433 -1.868 1.00 52.91 81 ARG A CA 1
ATOM 627 C C . ARG A 1 81 ? 11.761 24.270 -1.650 1.00 52.91 81 ARG A C 1
ATOM 629 O O . ARG A 1 81 ? 12.413 24.854 -2.494 1.00 52.91 81 ARG A O 1
ATOM 636 N N . ASN A 1 82 ? 12.321 23.583 -0.635 1.00 52.25 82 ASN A N 1
ATOM 637 C CA . ASN A 1 82 ? 13.802 23.569 -0.480 1.00 52.25 82 ASN A CA 1
ATOM 638 C C . ASN A 1 82 ? 14.457 22.623 0.565 1.00 52.25 82 ASN A C 1
ATOM 640 O O . ASN A 1 82 ? 15.608 22.864 0.925 1.00 52.25 82 ASN A O 1
ATOM 644 N N . MET A 1 83 ? 13.811 21.582 1.107 1.00 54.28 83 MET A N 1
ATOM 645 C CA . MET A 1 83 ? 14.459 20.772 2.161 1.00 54.28 83 MET A CA 1
ATOM 646 C C . MET A 1 83 ? 14.403 19.269 1.922 1.00 54.28 83 MET A C 1
ATOM 648 O O . MET A 1 83 ? 13.381 18.728 1.512 1.00 54.28 83 MET A O 1
ATOM 652 N N . SER A 1 84 ? 15.528 18.622 2.241 1.00 60.16 84 SER A N 1
ATOM 653 C CA . SER A 1 84 ? 15.738 17.182 2.374 1.00 60.16 84 SER A CA 1
ATOM 654 C C . SER A 1 84 ? 14.771 16.590 3.401 1.00 60.16 84 SER A C 1
ATOM 656 O O . SER A 1 84 ? 15.106 16.352 4.563 1.00 60.16 84 SER A O 1
ATOM 658 N N . MET A 1 85 ? 13.523 16.398 2.988 1.00 63.53 85 MET A N 1
ATOM 659 C CA . MET A 1 85 ? 12.519 15.802 3.847 1.00 63.53 85 MET A CA 1
ATOM 660 C C . MET A 1 85 ? 12.753 14.306 3.937 1.00 63.53 85 MET A C 1
ATOM 662 O O . MET A 1 85 ? 12.651 13.572 2.960 1.00 63.53 85 MET A O 1
ATOM 666 N N . ARG A 1 86 ? 13.064 13.862 5.153 1.00 70.56 86 ARG A N 1
ATOM 667 C CA . ARG A 1 86 ? 13.070 12.446 5.489 1.00 70.56 86 ARG A CA 1
ATOM 668 C C . ARG A 1 86 ? 11.623 11.984 5.568 1.00 70.56 86 ARG A C 1
ATOM 670 O O . ARG A 1 86 ? 10.869 12.475 6.409 1.00 70.56 86 ARG A O 1
ATOM 677 N N . SER A 1 87 ? 11.241 11.051 4.705 1.00 75.56 87 SER A N 1
ATOM 678 C CA . SER A 1 87 ? 9.956 10.371 4.824 1.00 75.56 87 SER A CA 1
ATOM 679 C C . SER A 1 87 ? 9.877 9.662 6.174 1.00 75.56 87 SER A C 1
ATOM 681 O O . SER A 1 87 ? 10.818 8.988 6.599 1.00 75.56 87 SER A O 1
ATOM 683 N N . SER A 1 88 ? 8.743 9.804 6.857 1.00 88.31 88 SER A N 1
ATOM 684 C CA . SER A 1 88 ? 8.498 9.039 8.078 1.00 88.31 88 SER A CA 1
ATOM 685 C C . SER A 1 88 ? 8.315 7.563 7.727 1.00 88.31 88 SER A C 1
ATOM 687 O O . SER A 1 88 ? 7.675 7.224 6.731 1.00 88.31 88 SER A O 1
ATOM 689 N N . SER A 1 89 ? 8.883 6.677 8.542 1.00 90.62 89 SER A N 1
ATOM 690 C CA . SER A 1 89 ? 8.789 5.229 8.350 1.00 90.62 89 SER A CA 1
ATOM 691 C C . SER A 1 89 ? 7.613 4.653 9.125 1.00 90.62 89 SER A C 1
ATOM 693 O O . SER A 1 89 ? 7.493 4.879 10.331 1.00 90.62 89 SER A O 1
ATOM 695 N N . LEU A 1 90 ? 6.747 3.908 8.435 1.00 93.50 90 LEU A N 1
ATOM 696 C CA . LEU A 1 90 ? 5.663 3.165 9.062 1.00 93.50 90 LEU A CA 1
ATOM 697 C C . LEU A 1 90 ? 6.223 2.050 9.956 1.00 93.50 90 LEU A C 1
ATOM 699 O O . LEU A 1 90 ? 7.261 1.453 9.653 1.00 93.50 90 LEU A O 1
ATOM 703 N N . PRO A 1 91 ? 5.541 1.734 11.068 1.00 94.12 91 PRO A N 1
ATOM 704 C CA . PRO A 1 91 ? 5.948 0.635 11.931 1.00 94.12 91 PRO A CA 1
ATOM 705 C C . PRO A 1 91 ? 5.908 -0.707 11.182 1.00 94.12 91 PRO A C 1
ATOM 707 O O . PRO A 1 91 ? 5.006 -0.966 10.389 1.00 94.12 91 PRO A O 1
ATOM 710 N N . ARG A 1 92 ? 6.871 -1.597 11.461 1.00 93.88 92 ARG A N 1
ATOM 711 C CA . ARG A 1 92 ? 6.903 -2.954 10.874 1.00 93.88 92 ARG A CA 1
ATOM 712 C C . ARG A 1 92 ? 5.726 -3.817 11.325 1.00 93.88 92 ARG A C 1
ATOM 714 O O . ARG A 1 92 ? 5.305 -4.716 10.612 1.00 93.88 92 ARG A O 1
ATOM 721 N N . ASP A 1 93 ? 5.225 -3.535 12.515 1.00 94.81 93 ASP A N 1
ATOM 722 C CA . ASP A 1 93 ? 4.066 -4.131 13.163 1.00 94.81 93 ASP A CA 1
ATOM 723 C C . ASP A 1 93 ? 2.805 -3.283 12.946 1.00 94.81 93 ASP A C 1
ATOM 725 O O . ASP A 1 93 ? 1.982 -3.141 13.849 1.00 94.81 93 ASP A O 1
ATOM 729 N N . LEU A 1 94 ? 2.655 -2.700 11.751 1.00 95.94 94 LEU A N 1
ATOM 730 C CA . LEU A 1 94 ? 1.475 -1.927 11.372 1.00 95.94 94 LEU A CA 1
ATOM 731 C C . LEU A 1 94 ? 0.195 -2.727 11.672 1.00 95.94 94 LEU A C 1
ATOM 733 O O . LEU A 1 94 ? 0.027 -3.867 11.235 1.00 95.94 94 LEU A O 1
ATOM 737 N N . LEU A 1 95 ? -0.693 -2.127 12.461 1.00 95.81 95 LEU A N 1
ATOM 738 C CA . LEU A 1 95 ? -1.942 -2.696 12.975 1.00 95.81 95 LEU A CA 1
ATOM 739 C C . LEU A 1 95 ? -1.757 -4.009 13.748 1.00 95.81 95 LEU A C 1
ATOM 741 O O . LEU A 1 95 ? -2.609 -4.901 13.694 1.00 95.81 95 LEU A O 1
ATOM 745 N N . ARG A 1 96 ? -0.598 -4.186 14.397 1.00 94.31 96 ARG A N 1
ATOM 746 C CA . ARG A 1 96 ? -0.165 -5.440 15.029 1.00 94.31 96 ARG A CA 1
ATOM 747 C C . ARG A 1 96 ? -0.261 -6.638 14.084 1.00 94.31 96 ARG A C 1
ATOM 749 O O . ARG A 1 96 ? -0.574 -7.751 14.517 1.00 94.31 96 ARG A O 1
ATOM 756 N N . CYS A 1 97 ? -0.096 -6.407 12.781 1.00 93.19 97 CYS A N 1
ATOM 757 C CA . CYS A 1 97 ? -0.305 -7.422 11.752 1.00 93.19 97 CYS A CA 1
ATOM 758 C C . CYS A 1 97 ? -1.713 -8.066 11.789 1.00 93.19 97 CYS A C 1
ATOM 760 O O . CYS A 1 97 ? -1.908 -9.161 11.266 1.00 93.19 97 CYS A O 1
ATOM 762 N N . THR A 1 98 ? -2.693 -7.419 12.433 1.00 94.31 98 THR A N 1
ATOM 763 C CA . THR A 1 98 ? -4.016 -7.972 12.750 1.00 94.31 98 THR A CA 1
ATOM 764 C C . THR A 1 98 ? -5.111 -6.999 12.318 1.00 94.31 98 THR A C 1
ATOM 766 O O . THR A 1 98 ? -5.650 -6.228 13.114 1.00 94.31 98 THR A O 1
ATOM 769 N N . ALA A 1 99 ? -5.466 -7.070 11.037 1.00 97.00 99 ALA A N 1
ATOM 770 C CA . ALA A 1 99 ? -6.587 -6.338 10.454 1.00 97.00 99 ALA A CA 1
ATOM 771 C C . ALA A 1 99 ? -7.320 -7.239 9.438 1.00 97.00 99 ALA A C 1
ATOM 773 O O . ALA A 1 99 ? -7.163 -7.081 8.230 1.00 97.00 99 ALA A O 1
ATOM 774 N N . PRO A 1 100 ? -8.081 -8.248 9.904 1.00 97.31 100 PRO A N 1
ATOM 775 C CA . PRO A 1 100 ? -8.653 -9.290 9.048 1.00 97.31 100 PRO A CA 1
ATOM 776 C C . PRO A 1 100 ? -9.663 -8.762 8.020 1.00 97.31 100 PRO A C 1
ATOM 778 O O . PRO A 1 100 ? -9.912 -9.427 7.020 1.00 97.31 100 PRO A O 1
ATOM 781 N N . ARG A 1 101 ? -10.251 -7.583 8.244 1.00 97.94 101 ARG A N 1
ATOM 782 C CA . ARG A 1 101 ? -11.229 -6.962 7.337 1.00 97.94 101 ARG A CA 1
ATOM 783 C C . ARG A 1 101 ? -10.617 -5.926 6.392 1.00 97.94 101 ARG A C 1
ATOM 785 O O . ARG A 1 101 ? -11.341 -5.391 5.550 1.00 97.94 101 ARG A O 1
ATOM 792 N N . LEU A 1 102 ? -9.316 -5.658 6.522 1.00 98.50 102 LEU A N 1
ATOM 793 C CA . LEU A 1 102 ? -8.642 -4.610 5.770 1.00 98.50 102 LEU A CA 1
ATOM 794 C C . LEU A 1 102 ? -8.558 -5.008 4.301 1.00 98.50 102 LEU A C 1
ATOM 796 O O . LEU A 1 102 ? -7.825 -5.924 3.939 1.00 98.50 102 LEU A O 1
ATOM 800 N N . HIS A 1 103 ? -9.292 -4.291 3.458 1.00 98.44 103 HIS A N 1
ATOM 801 C CA . HIS A 1 103 ? -9.338 -4.553 2.025 1.00 98.44 103 HIS A CA 1
ATOM 802 C C . HIS A 1 103 ? -8.796 -3.391 1.189 1.00 98.44 103 HIS A C 1
ATOM 804 O O . HIS A 1 103 ? -8.486 -3.595 0.020 1.00 98.44 103 HIS A O 1
ATOM 810 N N . SER A 1 104 ? -8.634 -2.195 1.760 1.00 98.62 104 SER A N 1
ATOM 811 C CA . SER A 1 104 ? -8.046 -1.043 1.068 1.00 98.62 104 SER A CA 1
ATOM 812 C C . SER A 1 104 ? -6.973 -0.381 1.924 1.00 98.62 104 SER A C 1
ATOM 814 O O . SER A 1 104 ? -7.264 0.106 3.016 1.00 98.62 104 SER A O 1
ATOM 816 N N . LEU A 1 105 ? -5.753 -0.293 1.397 1.00 98.44 105 LEU A N 1
ATOM 817 C CA . LEU A 1 105 ? -4.637 0.412 2.021 1.00 98.44 105 LEU A CA 1
ATOM 818 C C . LEU A 1 105 ? -4.044 1.420 1.038 1.00 98.44 105 LEU A C 1
ATOM 820 O O . LEU A 1 105 ? -3.563 1.053 -0.034 1.00 98.44 105 LEU A O 1
ATOM 824 N N . LYS A 1 106 ? -4.065 2.691 1.427 1.00 98.25 106 LYS A N 1
ATOM 825 C CA . LYS A 1 106 ? -3.485 3.801 0.680 1.00 98.25 106 LYS A CA 1
ATOM 826 C C . LYS A 1 106 ? -2.457 4.503 1.550 1.00 98.25 106 LYS A C 1
ATOM 828 O O . LYS A 1 106 ? -2.765 4.919 2.664 1.00 98.25 106 LYS A O 1
ATOM 833 N N . ILE A 1 107 ? -1.236 4.594 1.055 1.00 96.62 107 ILE A N 1
ATOM 834 C CA . ILE A 1 107 ? -0.107 5.189 1.755 1.00 96.62 107 ILE A CA 1
ATOM 835 C C . ILE A 1 107 ? 0.543 6.187 0.812 1.00 96.62 107 ILE A C 1
ATOM 837 O O . ILE A 1 107 ? 0.888 5.843 -0.317 1.00 96.62 107 ILE A O 1
ATOM 841 N N . GLN A 1 108 ? 0.705 7.409 1.285 1.00 95.12 108 GLN A N 1
ATOM 842 C CA . GLN A 1 108 ? 1.227 8.521 0.522 1.00 95.12 108 GLN A CA 1
ATOM 843 C C . GLN A 1 108 ? 2.293 9.234 1.354 1.00 95.12 108 GLN A C 1
ATOM 845 O O . GLN A 1 108 ? 2.053 9.629 2.490 1.00 95.12 108 GLN A O 1
ATOM 850 N N . GLU A 1 109 ? 3.499 9.325 0.804 1.00 91.56 109 GLU A N 1
ATOM 851 C CA . GLU A 1 109 ? 4.668 9.970 1.406 1.00 91.56 109 GLU A CA 1
ATOM 852 C C . GLU A 1 109 ? 5.142 9.400 2.748 1.00 91.56 109 GLU A C 1
ATOM 854 O O . GLU A 1 109 ? 5.733 10.093 3.586 1.00 91.56 109 GLU A O 1
ATOM 859 N N . PHE A 1 110 ? 4.973 8.087 2.909 1.00 91.19 110 PHE A N 1
ATOM 860 C CA . PHE A 1 110 ? 5.609 7.303 3.962 1.00 91.19 110 PHE A CA 1
ATOM 861 C C . PHE A 1 110 ? 6.529 6.232 3.387 1.00 91.19 110 PHE A C 1
ATOM 863 O O . PHE A 1 110 ? 6.235 5.612 2.365 1.00 91.19 110 PHE A O 1
ATOM 870 N N . TYR A 1 111 ? 7.599 5.934 4.120 1.00 91.06 111 TYR A N 1
ATOM 871 C CA . TYR A 1 111 ? 8.340 4.702 3.903 1.00 91.06 111 TYR A CA 1
ATOM 872 C C . TYR A 1 111 ? 7.542 3.534 4.489 1.00 91.06 111 TYR A C 1
ATOM 874 O O . TYR A 1 111 ? 7.320 3.471 5.700 1.00 91.06 111 TYR A O 1
ATOM 882 N N . LEU A 1 112 ? 7.107 2.610 3.637 1.00 92.19 112 LEU A N 1
ATOM 883 C CA . LEU A 1 112 ? 6.387 1.408 4.037 1.00 92.19 112 LEU A CA 1
ATOM 884 C C . LEU A 1 112 ? 7.333 0.204 4.022 1.00 92.19 112 LEU A C 1
ATOM 886 O O . LEU A 1 112 ? 7.763 -0.198 2.942 1.00 92.19 112 LEU A O 1
ATOM 890 N N . PRO A 1 113 ? 7.589 -0.434 5.176 1.00 92.94 113 PRO A N 1
ATOM 891 C CA . PRO A 1 113 ? 8.259 -1.720 5.182 1.00 92.94 113 PRO A CA 1
ATOM 892 C C . PRO A 1 113 ? 7.364 -2.785 4.535 1.00 92.94 113 PRO A C 1
ATOM 894 O O . PRO A 1 113 ? 6.324 -3.133 5.094 1.00 92.94 113 PRO A O 1
ATOM 897 N N . TRP A 1 114 ? 7.741 -3.362 3.398 1.00 94.25 114 TRP A N 1
ATOM 898 C CA . TRP A 1 114 ? 6.988 -4.417 2.705 1.00 94.25 114 TRP A CA 1
ATOM 899 C C . TRP A 1 114 ? 6.773 -5.653 3.579 1.00 94.25 114 TRP A C 1
ATOM 901 O O . TRP A 1 114 ? 5.764 -6.352 3.468 1.00 94.25 114 TRP A O 1
ATOM 911 N N . SER A 1 115 ? 7.691 -5.898 4.514 1.00 92.94 115 SER A N 1
ATOM 912 C CA . SER A 1 115 ? 7.544 -6.932 5.542 1.00 92.94 115 SER A CA 1
ATOM 913 C C . SER A 1 115 ? 6.333 -6.729 6.469 1.00 92.94 115 SER A C 1
ATOM 915 O O . SER A 1 115 ? 5.827 -7.716 6.998 1.00 92.94 115 SER A O 1
ATOM 917 N N . SER A 1 116 ? 5.830 -5.496 6.618 1.00 93.81 116 SER A N 1
ATOM 918 C CA . SER A 1 116 ? 4.621 -5.182 7.402 1.00 93.81 116 SER A CA 1
ATOM 919 C C . SER A 1 116 ? 3.314 -5.551 6.692 1.00 93.81 116 SER A C 1
ATOM 921 O O . SER A 1 116 ? 2.277 -5.710 7.336 1.00 93.81 116 SER A O 1
ATOM 923 N N . LEU A 1 117 ? 3.342 -5.732 5.366 1.00 95.69 117 LEU A N 1
ATOM 924 C CA . LEU A 1 117 ? 2.159 -6.088 4.589 1.00 95.69 117 LEU A CA 1
ATOM 925 C C . LEU A 1 117 ? 1.890 -7.592 4.677 1.00 95.69 117 LEU A C 1
ATOM 927 O O . LEU A 1 117 ? 2.431 -8.407 3.922 1.00 95.69 117 LEU A O 1
ATOM 931 N N . VAL A 1 118 ? 1.039 -7.964 5.628 1.00 95.69 118 VAL A N 1
ATOM 932 C CA . VAL A 1 118 ? 0.610 -9.352 5.878 1.00 95.69 118 VAL A CA 1
ATOM 933 C C . VAL A 1 118 ? -0.910 -9.533 5.776 1.00 95.69 118 VAL A C 1
ATOM 935 O O . VAL A 1 118 ? -1.453 -10.544 6.213 1.00 95.69 118 VAL A O 1
ATOM 938 N N . PHE A 1 119 ? -1.603 -8.561 5.180 1.00 96.31 119 PHE A N 1
ATOM 939 C CA . PHE A 1 119 ? -3.063 -8.514 5.089 1.00 96.31 119 PHE A CA 1
ATOM 940 C C . PHE A 1 119 ? -3.568 -9.294 3.868 1.00 96.31 119 PHE A C 1
ATOM 942 O O . PHE A 1 119 ? -3.621 -8.769 2.761 1.00 96.31 119 PHE A O 1
ATOM 949 N N . SER A 1 120 ? -3.951 -10.557 4.052 1.00 97.19 120 SER A N 1
ATOM 950 C CA . SER A 1 120 ? -4.368 -11.426 2.938 1.00 97.19 120 SER A CA 1
ATOM 951 C C . SER A 1 120 ? -5.699 -11.053 2.284 1.00 97.19 120 SER A C 1
ATOM 953 O O . SER A 1 120 ? -5.980 -11.496 1.170 1.00 97.19 120 SER A O 1
ATOM 955 N N . THR A 1 121 ? -6.503 -10.235 2.959 1.00 98.06 121 THR A N 1
ATOM 956 C CA . THR A 1 121 ? -7.795 -9.728 2.485 1.00 98.06 121 THR A CA 1
ATOM 957 C C . THR A 1 121 ? -7.683 -8.435 1.683 1.00 98.06 121 THR A C 1
ATOM 959 O O . THR A 1 121 ? -8.704 -7.910 1.242 1.00 98.06 121 THR A O 1
ATOM 962 N N . LEU A 1 122 ? -6.462 -7.938 1.454 1.00 98.50 122 LEU A N 1
ATOM 963 C CA . LEU A 1 122 ? -6.245 -6.704 0.715 1.00 98.50 122 LEU A CA 1
ATOM 964 C C . LEU A 1 122 ? -6.674 -6.847 -0.753 1.00 98.50 122 LEU A C 1
ATOM 966 O O . LEU A 1 122 ? -6.191 -7.720 -1.473 1.00 98.50 122 LEU A O 1
ATOM 970 N N . VAL A 1 123 ? -7.571 -5.960 -1.179 1.00 98.69 123 VAL A N 1
ATOM 971 C CA . VAL A 1 123 ? -8.127 -5.859 -2.537 1.00 98.69 123 VAL A CA 1
ATOM 972 C C . VAL A 1 123 ? -7.511 -4.673 -3.280 1.00 98.69 123 VAL A C 1
ATOM 974 O O . VAL A 1 123 ? -7.214 -4.770 -4.470 1.00 98.69 123 VAL A O 1
ATOM 977 N N . GLU A 1 124 ? -7.271 -3.564 -2.583 1.00 98.75 124 GLU A N 1
ATOM 978 C CA . GLU A 1 124 ? -6.634 -2.367 -3.123 1.00 98.75 124 GLU A CA 1
ATOM 979 C C . GLU A 1 124 ? -5.389 -1.995 -2.311 1.00 98.75 124 GLU A C 1
ATOM 981 O O . GLU A 1 124 ? -5.461 -1.781 -1.098 1.00 98.75 124 GLU A O 1
ATOM 986 N N . LEU A 1 125 ? -4.257 -1.867 -3.005 1.00 98.56 125 LEU A N 1
ATOM 987 C CA . LEU A 1 125 ? -3.017 -1.319 -2.469 1.00 98.56 125 LEU A CA 1
ATOM 988 C C . LEU A 1 125 ? -2.580 -0.128 -3.317 1.00 98.56 125 LEU A C 1
ATOM 990 O O . LEU A 1 125 ? -2.290 -0.281 -4.505 1.00 98.56 125 LEU A O 1
ATOM 994 N N . LYS A 1 126 ? -2.494 1.049 -2.697 1.00 98.31 126 LYS A N 1
ATOM 995 C CA . LYS A 1 126 ? -1.935 2.250 -3.319 1.00 98.31 126 LYS A CA 1
ATOM 996 C C . LYS A 1 126 ? -0.783 2.767 -2.481 1.00 98.31 126 LYS A C 1
ATOM 998 O O . LYS A 1 126 ? -0.977 3.114 -1.323 1.00 98.31 126 LYS A O 1
ATOM 1003 N N . ILE A 1 127 ? 0.401 2.829 -3.064 1.00 96.31 127 ILE A N 1
ATOM 1004 C CA . ILE A 1 127 ? 1.583 3.400 -2.427 1.00 96.31 127 ILE A CA 1
ATOM 1005 C C . ILE A 1 127 ? 2.097 4.496 -3.342 1.00 96.31 127 ILE A C 1
ATOM 1007 O O . ILE A 1 127 ? 2.352 4.252 -4.520 1.00 96.31 127 ILE A O 1
ATOM 1011 N N . SER A 1 128 ? 2.211 5.702 -2.806 1.00 94.81 128 SER A N 1
ATOM 1012 C CA . SER A 1 128 ? 2.847 6.835 -3.466 1.00 94.81 128 SER A CA 1
ATOM 1013 C C . SER A 1 128 ? 3.952 7.355 -2.557 1.00 94.81 128 SER A C 1
ATOM 1015 O O . SER A 1 128 ? 3.685 7.664 -1.403 1.00 94.81 128 SER A O 1
ATOM 1017 N N . GLY A 1 129 ? 5.188 7.379 -3.031 1.00 89.00 129 GLY A N 1
ATOM 1018 C CA . GLY A 1 129 ? 6.324 7.973 -2.338 1.00 89.00 129 GLY A CA 1
ATOM 1019 C C . GLY A 1 129 ? 6.875 9.174 -3.099 1.00 89.00 129 GLY A C 1
ATOM 1020 O O . GLY A 1 129 ? 6.468 9.457 -4.230 1.00 89.00 129 GLY A O 1
ATOM 1021 N N . LEU A 1 130 ? 7.855 9.839 -2.487 1.00 78.06 130 LEU A N 1
ATOM 1022 C CA . LEU A 1 130 ? 8.575 10.930 -3.119 1.00 78.06 130 LEU A CA 1
ATOM 1023 C C . LEU A 1 130 ? 9.610 10.335 -4.075 1.00 78.06 130 LEU A C 1
ATOM 1025 O O . LEU A 1 130 ? 10.306 9.377 -3.735 1.00 78.06 130 LEU A O 1
ATOM 1029 N N . PHE A 1 131 ? 9.792 10.972 -5.229 1.00 68.38 131 PHE A N 1
ATOM 1030 C CA . PHE A 1 131 ? 10.869 10.692 -6.191 1.00 68.38 131 PHE A CA 1
ATOM 1031 C C . PHE A 1 131 ? 12.251 11.137 -5.669 1.00 68.38 131 PHE A C 1
ATOM 1033 O O . PHE A 1 131 ? 13.077 11.638 -6.422 1.00 68.38 131 PHE A O 1
ATOM 1040 N N . LEU A 1 132 ? 12.497 11.050 -4.360 1.00 62.84 132 LEU A N 1
ATOM 1041 C CA . LEU A 1 132 ? 13.768 11.469 -3.791 1.00 62.84 132 LEU A CA 1
ATOM 1042 C C . LEU A 1 132 ? 14.797 10.357 -4.003 1.00 62.84 132 LEU A C 1
ATOM 1044 O O . LEU A 1 132 ? 14.767 9.333 -3.324 1.00 62.84 132 LEU A O 1
ATOM 1048 N N . ASP A 1 133 ? 15.752 10.617 -4.895 1.00 55.12 133 ASP A N 1
ATOM 1049 C CA . ASP A 1 133 ? 16.935 9.777 -5.154 1.00 55.12 133 ASP A CA 1
ATOM 1050 C C . ASP A 1 133 ? 17.834 9.581 -3.924 1.00 55.12 133 ASP A C 1
ATOM 1052 O O . ASP A 1 133 ? 18.744 8.751 -3.901 1.00 55.12 133 ASP A O 1
ATOM 1056 N N . HIS A 1 134 ? 17.566 10.314 -2.849 1.00 55.56 134 HIS A N 1
ATOM 1057 C CA . HIS A 1 134 ? 18.268 10.183 -1.587 1.00 55.56 134 HIS A CA 1
ATOM 1058 C C . HIS A 1 134 ? 17.459 9.298 -0.649 1.00 55.56 134 HIS A C 1
ATOM 1060 O O . HIS A 1 134 ? 16.816 9.781 0.285 1.00 55.56 134 HIS A O 1
ATOM 1066 N N . ALA A 1 135 ? 17.516 7.985 -0.889 1.00 58.34 135 ALA A N 1
ATOM 1067 C CA . ALA A 1 135 ? 17.187 7.022 0.152 1.00 58.34 135 ALA A CA 1
ATOM 1068 C C . ALA A 1 135 ? 17.950 7.441 1.416 1.00 58.34 135 ALA A C 1
ATOM 1070 O O . ALA A 1 135 ? 19.177 7.558 1.377 1.00 58.34 135 ALA A O 1
ATOM 1071 N N . ASP A 1 136 ? 17.232 7.734 2.508 1.00 65.56 136 ASP A N 1
ATOM 1072 C CA . ASP A 1 136 ? 17.881 8.035 3.783 1.00 65.56 136 ASP A CA 1
ATOM 1073 C C . ASP A 1 136 ? 18.815 6.851 4.080 1.00 65.56 136 ASP A C 1
ATOM 1075 O O . ASP A 1 136 ? 18.322 5.729 4.222 1.00 65.56 136 ASP A O 1
ATOM 1079 N N . PRO A 1 137 ? 20.146 7.049 4.143 1.00 63.81 137 PRO A N 1
ATOM 1080 C CA . PRO A 1 137 ? 21.087 5.953 4.354 1.00 63.81 137 PRO A CA 1
ATOM 1081 C C . PRO A 1 137 ? 20.854 5.243 5.696 1.00 63.81 137 PRO A C 1
ATOM 1083 O O . PRO A 1 137 ? 21.377 4.151 5.912 1.00 63.81 137 PRO A O 1
ATOM 1086 N N . ALA A 1 138 ? 20.074 5.844 6.603 1.00 69.62 138 ALA A N 1
ATOM 1087 C CA . ALA A 1 138 ? 19.650 5.224 7.849 1.00 69.62 138 ALA A CA 1
ATOM 1088 C C . ALA A 1 138 ? 18.499 4.214 7.683 1.00 69.62 138 ALA A C 1
ATOM 1090 O O . ALA A 1 138 ? 18.278 3.403 8.587 1.00 69.62 138 ALA A O 1
ATOM 1091 N N . LEU A 1 139 ? 17.748 4.246 6.576 1.00 69.06 139 LEU A N 1
ATOM 1092 C CA . LEU A 1 139 ? 16.683 3.282 6.332 1.00 69.06 139 LEU A CA 1
ATOM 1093 C C . LEU A 1 139 ? 17.279 1.981 5.780 1.00 69.06 139 LEU A C 1
ATOM 1095 O O . LEU A 1 139 ? 18.061 2.004 4.829 1.00 69.06 139 LEU A O 1
ATOM 1099 N N . PRO A 1 140 ? 16.926 0.823 6.364 1.00 68.62 140 PRO A N 1
ATOM 1100 C CA . PRO A 1 140 ? 17.410 -0.451 5.864 1.00 68.62 140 PRO A CA 1
ATOM 1101 C C . PRO A 1 140 ? 16.874 -0.650 4.450 1.00 68.62 140 PRO A C 1
ATOM 1103 O O . PRO A 1 140 ? 15.660 -0.687 4.264 1.00 68.62 140 PRO A O 1
ATOM 1106 N N . ALA A 1 141 ? 17.773 -0.791 3.475 1.00 72.56 141 ALA A N 1
ATOM 1107 C CA . ALA A 1 141 ? 17.401 -1.087 2.100 1.00 72.56 141 ALA A CA 1
ATOM 1108 C C . ALA A 1 141 ? 16.532 -2.350 2.074 1.00 72.56 141 ALA A C 1
ATOM 1110 O O . ALA A 1 141 ? 16.992 -3.446 2.413 1.00 72.56 141 ALA A O 1
ATOM 1111 N N . GLU A 1 142 ? 15.260 -2.194 1.722 1.00 75.31 142 GLU A N 1
ATOM 1112 C CA . GLU A 1 142 ? 14.398 -3.345 1.520 1.00 75.31 142 GLU A CA 1
ATOM 1113 C C . GLU A 1 142 ? 14.684 -3.993 0.173 1.00 75.31 142 GLU A C 1
ATOM 1115 O O . GLU A 1 142 ? 14.832 -3.333 -0.855 1.00 75.31 142 GLU A O 1
ATOM 1120 N N . ASP A 1 143 ? 14.789 -5.317 0.212 1.00 84.56 143 ASP A N 1
ATOM 1121 C CA . ASP A 1 143 ? 15.026 -6.152 -0.956 1.00 84.56 143 ASP A CA 1
ATOM 1122 C C . ASP A 1 143 ? 13.695 -6.403 -1.681 1.00 84.56 143 ASP A C 1
ATOM 1124 O O . ASP A 1 143 ? 12.661 -6.658 -1.053 1.00 84.56 143 ASP A O 1
ATOM 1128 N N . LEU A 1 144 ? 13.734 -6.429 -3.013 1.00 90.06 144 LEU A N 1
ATOM 1129 C CA . LEU A 1 144 ? 12.643 -6.886 -3.872 1.00 90.06 144 LEU A CA 1
ATOM 1130 C C . LEU A 1 144 ? 12.075 -8.248 -3.444 1.00 90.06 144 LEU A C 1
ATOM 1132 O O . LEU A 1 144 ? 10.889 -8.508 -3.637 1.00 90.06 144 LEU A O 1
ATOM 1136 N N . ARG A 1 145 ? 12.875 -9.120 -2.816 1.00 91.50 145 ARG A N 1
ATOM 1137 C CA . ARG A 1 145 ? 12.365 -10.369 -2.219 1.00 91.50 145 ARG A CA 1
ATOM 1138 C C . ARG A 1 145 ? 11.255 -10.129 -1.196 1.00 91.50 145 ARG A C 1
ATOM 1140 O O . ARG A 1 145 ? 10.290 -10.891 -1.174 1.00 91.50 145 ARG A O 1
ATOM 1147 N N . GLN A 1 146 ? 11.378 -9.102 -0.355 1.00 92.31 146 GLN A N 1
ATOM 1148 C CA . GLN A 1 146 ? 10.357 -8.774 0.643 1.00 92.31 146 GLN A CA 1
ATOM 1149 C C . GLN A 1 146 ? 9.095 -8.233 -0.025 1.00 92.31 146 GLN A C 1
ATOM 1151 O O . GLN A 1 146 ? 7.998 -8.632 0.358 1.00 92.31 146 GLN A O 1
ATOM 1156 N N . PHE A 1 147 ? 9.253 -7.417 -1.069 1.00 95.56 147 PHE A N 1
ATOM 1157 C CA . PHE A 1 147 ? 8.155 -6.941 -1.908 1.00 95.56 147 PHE A CA 1
ATOM 1158 C C . PHE A 1 147 ? 7.381 -8.090 -2.564 1.00 95.56 147 PHE A C 1
ATOM 1160 O O . PHE A 1 147 ? 6.175 -8.214 -2.359 1.00 95.56 147 PHE A O 1
ATOM 1167 N N . PHE A 1 148 ? 8.058 -8.998 -3.274 1.00 96.00 148 PHE A N 1
ATOM 1168 C CA . PHE A 1 148 ? 7.396 -10.156 -3.884 1.00 96.00 148 PHE A CA 1
ATOM 1169 C C . PHE A 1 148 ? 6.779 -11.085 -2.834 1.00 96.00 148 PHE A C 1
ATOM 1171 O O . PHE A 1 148 ? 5.674 -11.591 -3.023 1.00 96.00 148 PHE A O 1
ATOM 1178 N N . GLY A 1 149 ? 7.462 -11.274 -1.702 1.00 95.88 149 GLY A N 1
ATOM 1179 C CA . GLY A 1 149 ? 6.929 -12.020 -0.568 1.00 95.88 149 GLY A CA 1
ATOM 1180 C C . GLY A 1 149 ? 5.676 -11.382 0.038 1.00 95.88 149 GLY A C 1
ATOM 1181 O O . GLY A 1 149 ? 4.810 -12.103 0.517 1.00 95.88 149 GLY A O 1
ATOM 1182 N N . ALA A 1 150 ? 5.561 -10.053 0.026 1.00 96.56 150 ALA A N 1
ATOM 1183 C CA . ALA A 1 150 ? 4.357 -9.348 0.447 1.00 96.56 150 ALA A CA 1
ATOM 1184 C C . ALA A 1 150 ? 3.217 -9.542 -0.548 1.00 96.56 150 ALA A C 1
ATOM 1186 O O . ALA A 1 150 ? 2.131 -9.960 -0.153 1.00 96.56 150 ALA A O 1
ATOM 1187 N N . LEU A 1 151 ? 3.475 -9.316 -1.838 1.00 97.81 151 LEU A N 1
ATOM 1188 C CA . LEU A 1 151 ? 2.470 -9.490 -2.885 1.00 97.81 151 LEU A CA 1
ATOM 1189 C C . LEU A 1 151 ? 1.910 -10.919 -2.929 1.00 97.81 151 LEU A C 1
ATOM 1191 O O . LEU A 1 151 ? 0.705 -11.095 -3.084 1.00 97.81 151 LEU A O 1
ATOM 1195 N N . SER A 1 152 ? 2.743 -11.942 -2.714 1.00 97.38 152 SER A N 1
ATOM 1196 C CA . SER A 1 152 ? 2.282 -13.338 -2.690 1.00 97.38 152 SER A CA 1
ATOM 1197 C C . SER A 1 152 ? 1.338 -13.663 -1.526 1.00 97.38 152 SER A C 1
ATOM 1199 O O . SER A 1 152 ? 0.586 -14.633 -1.607 1.00 97.38 152 SER A O 1
ATOM 1201 N N . ARG A 1 153 ? 1.330 -12.847 -0.462 1.00 97.12 153 ARG A N 1
ATOM 1202 C CA . ARG A 1 153 ? 0.381 -12.964 0.656 1.00 97.12 153 ARG A CA 1
ATOM 1203 C C . ARG A 1 153 ? -0.960 -12.286 0.386 1.00 97.12 153 ARG A C 1
ATOM 1205 O O . ARG A 1 153 ? -1.859 -12.455 1.201 1.00 97.12 153 ARG A O 1
ATOM 1212 N N . MET A 1 154 ? -1.115 -11.562 -0.726 1.00 98.00 154 MET A N 1
ATOM 1213 C CA . MET A 1 154 ? -2.310 -10.778 -1.068 1.00 98.00 154 MET A CA 1
ATOM 1214 C C . MET A 1 154 ? -2.995 -11.317 -2.341 1.00 98.00 154 MET A C 1
ATOM 1216 O O . MET A 1 154 ? -3.087 -10.617 -3.347 1.00 98.00 154 MET A O 1
ATOM 1220 N N . PRO A 1 155 ? -3.491 -12.570 -2.346 1.00 97.75 155 PRO A N 1
ATOM 1221 C CA . PRO A 1 155 ? -4.083 -13.175 -3.543 1.00 97.75 155 PRO A CA 1
ATOM 1222 C C . PRO A 1 155 ? -5.427 -12.545 -3.955 1.00 97.75 155 PRO A C 1
ATOM 1224 O O . PRO A 1 155 ? -5.875 -12.746 -5.085 1.00 97.75 155 PRO A O 1
ATOM 1227 N N . ALA A 1 156 ? -6.081 -11.802 -3.055 1.00 98.19 156 ALA A N 1
ATOM 1228 C CA . ALA A 1 156 ? -7.334 -11.089 -3.312 1.00 98.19 156 ALA A CA 1
ATOM 1229 C C . ALA A 1 156 ? -7.138 -9.729 -4.009 1.00 98.19 156 ALA A C 1
ATOM 1231 O O . ALA A 1 156 ? -8.124 -9.063 -4.316 1.00 98.19 156 ALA A O 1
ATOM 1232 N N . LEU A 1 157 ? -5.891 -9.318 -4.263 1.00 98.69 157 LEU A N 1
ATOM 1233 C CA . LEU A 1 157 ? -5.580 -7.999 -4.799 1.00 98.69 157 LEU A CA 1
ATOM 1234 C C . LEU A 1 157 ? -6.171 -7.818 -6.206 1.00 98.69 157 LEU A C 1
ATOM 1236 O O . LEU A 1 157 ? -5.832 -8.553 -7.134 1.00 98.69 157 LEU A O 1
ATOM 1240 N N . GLU A 1 158 ? -7.032 -6.814 -6.361 1.00 98.69 158 GLU A N 1
ATOM 1241 C CA . GLU A 1 158 ? -7.642 -6.408 -7.631 1.00 98.69 158 GLU A CA 1
ATOM 1242 C C . GLU A 1 158 ? -6.987 -5.144 -8.206 1.00 98.69 158 GLU A C 1
ATOM 1244 O O . GLU A 1 158 ? -6.935 -4.979 -9.426 1.00 98.69 158 GLU A O 1
ATOM 1249 N N . SER A 1 159 ? -6.471 -4.260 -7.348 1.00 98.56 159 SER A N 1
ATOM 1250 C CA . SER A 1 159 ? -5.888 -2.968 -7.726 1.00 98.56 159 SER A CA 1
ATOM 1251 C C . SER A 1 159 ? -4.543 -2.763 -7.031 1.00 98.56 159 SER A C 1
ATOM 1253 O O . SER A 1 159 ? -4.474 -2.725 -5.801 1.00 98.56 159 SER A O 1
ATOM 1255 N N . LEU A 1 160 ? -3.475 -2.628 -7.819 1.00 98.44 160 LEU A N 1
ATOM 1256 C CA . LEU A 1 160 ? -2.122 -2.338 -7.347 1.00 98.44 160 LEU A CA 1
ATOM 1257 C C . LEU A 1 160 ? -1.611 -1.060 -8.011 1.00 98.44 160 LEU A C 1
ATOM 1259 O O . LEU A 1 160 ? -1.373 -1.041 -9.216 1.00 98.44 160 LEU A O 1
ATOM 1263 N N . VAL A 1 161 ? -1.423 -0.004 -7.224 1.00 97.94 161 VAL A N 1
ATOM 1264 C CA . VAL A 1 161 ? -0.899 1.287 -7.685 1.00 97.94 161 VAL A CA 1
ATOM 1265 C C . VAL A 1 161 ? 0.368 1.615 -6.913 1.00 97.94 161 VAL A C 1
ATOM 1267 O O . VAL A 1 161 ? 0.315 1.800 -5.702 1.00 97.94 161 VAL A O 1
ATOM 1270 N N . LEU A 1 162 ? 1.495 1.718 -7.607 1.00 96.75 162 LEU A N 1
ATOM 1271 C CA . LEU A 1 162 ? 2.795 2.046 -7.026 1.00 96.75 162 LEU A CA 1
ATOM 1272 C C . LEU A 1 162 ? 3.364 3.260 -7.759 1.00 96.75 162 LEU A C 1
ATOM 1274 O O . LEU A 1 162 ? 3.581 3.194 -8.965 1.00 96.75 162 LEU A O 1
ATOM 1278 N N . LYS A 1 163 ? 3.583 4.366 -7.046 1.00 94.50 163 LYS A N 1
ATOM 1279 C CA . LYS A 1 163 ? 4.218 5.593 -7.545 1.00 94.50 163 LYS A CA 1
ATOM 1280 C C . LYS A 1 163 ? 5.443 5.879 -6.681 1.00 94.50 163 LYS A C 1
ATOM 1282 O O . LYS A 1 163 ? 5.265 6.127 -5.501 1.00 94.50 163 LYS A O 1
ATOM 1287 N N . ALA A 1 164 ? 6.653 5.789 -7.222 1.00 92.00 164 ALA A N 1
ATOM 1288 C CA . ALA A 1 164 ? 7.912 5.862 -6.476 1.00 92.00 164 ALA A CA 1
ATOM 1289 C C . ALA A 1 164 ? 7.879 5.000 -5.191 1.00 92.00 164 ALA A C 1
ATOM 1291 O O . ALA A 1 164 ? 8.272 5.428 -4.109 1.00 92.00 164 ALA A O 1
ATOM 1292 N N . GLY A 1 165 ? 7.306 3.798 -5.304 1.00 90.88 165 GLY A N 1
ATOM 1293 C CA . GLY A 1 165 ? 7.036 2.891 -4.185 1.00 90.88 165 GLY A CA 1
ATOM 1294 C C . GLY A 1 165 ? 7.779 1.559 -4.284 1.00 90.88 165 GLY A C 1
ATOM 1295 O O . GLY A 1 165 ? 7.646 0.721 -3.392 1.00 90.88 165 GLY A O 1
ATOM 1296 N N . LEU A 1 166 ? 8.529 1.321 -5.365 1.00 92.94 166 LEU A N 1
ATOM 1297 C CA . LEU A 1 166 ? 9.275 0.082 -5.554 1.00 92.94 166 LEU A CA 1
ATOM 1298 C C . LEU A 1 166 ? 10.575 0.090 -4.731 1.00 92.94 166 LEU A C 1
ATOM 1300 O O . LEU A 1 166 ? 11.298 1.095 -4.735 1.00 92.94 166 LEU A O 1
ATOM 1304 N N . PRO A 1 167 ? 10.924 -1.036 -4.070 1.00 91.06 167 PRO A N 1
ATOM 1305 C CA . PRO A 1 167 ? 12.181 -1.150 -3.338 1.00 91.06 167 PRO A CA 1
ATOM 1306 C C . PRO A 1 167 ? 13.403 -0.879 -4.220 1.00 91.06 167 PRO A C 1
ATOM 1308 O O . PRO A 1 167 ? 13.388 -1.109 -5.432 1.00 91.06 167 PRO A O 1
ATOM 1311 N N . SER A 1 168 ? 14.495 -0.431 -3.600 1.00 87.06 168 SER A N 1
ATOM 1312 C CA . SER A 1 168 ? 15.773 -0.262 -4.296 1.00 87.06 168 SER A CA 1
ATOM 1313 C C . SER A 1 168 ? 16.259 -1.595 -4.871 1.00 87.06 168 SER A C 1
ATOM 1315 O O . SER A 1 168 ? 16.118 -2.635 -4.228 1.00 87.06 168 SER A O 1
ATOM 1317 N N . LEU A 1 169 ? 16.908 -1.572 -6.037 1.00 82.44 169 LEU A N 1
ATOM 1318 C CA . LEU A 1 169 ? 17.457 -2.793 -6.635 1.00 82.44 169 LEU A CA 1
ATOM 1319 C C . LEU A 1 169 ? 18.642 -3.372 -5.843 1.00 82.44 169 LEU A C 1
ATOM 1321 O O . LEU A 1 169 ? 19.022 -4.517 -6.073 1.00 82.44 169 LEU A O 1
ATOM 1325 N N . GLY A 1 170 ? 19.226 -2.626 -4.901 1.00 76.00 170 GLY A N 1
ATOM 1326 C CA . GLY A 1 170 ? 20.457 -3.017 -4.216 1.00 76.00 170 GLY A CA 1
ATOM 1327 C C . GLY A 1 170 ? 21.624 -3.257 -5.187 1.00 76.00 170 GLY A C 1
ATOM 1328 O O . GLY A 1 170 ? 21.465 -3.341 -6.402 1.00 76.00 170 GLY A O 1
ATOM 1329 N N . THR A 1 171 ? 22.837 -3.410 -4.666 1.00 66.44 171 THR A N 1
ATOM 1330 C CA . THR A 1 171 ? 24.026 -3.687 -5.496 1.00 66.44 171 THR A CA 1
ATOM 1331 C C . THR A 1 171 ? 24.111 -5.146 -5.974 1.00 66.44 171 THR A C 1
ATOM 1333 O O . THR A 1 171 ? 24.913 -5.469 -6.845 1.00 66.44 171 THR A O 1
ATOM 1336 N N . ALA A 1 172 ? 23.279 -6.043 -5.428 1.00 54.94 172 ALA A N 1
ATOM 1337 C CA . ALA A 1 172 ? 23.319 -7.489 -5.682 1.00 54.94 172 ALA A CA 1
ATOM 1338 C C . ALA A 1 172 ? 22.321 -7.991 -6.754 1.00 54.94 172 ALA A C 1
ATOM 1340 O O . ALA A 1 172 ? 22.302 -9.184 -7.071 1.00 54.94 172 ALA A O 1
ATOM 1341 N N . SER A 1 173 ? 21.502 -7.103 -7.325 1.00 55.12 173 SER A N 1
ATOM 1342 C CA . SER A 1 173 ? 20.351 -7.425 -8.193 1.00 55.12 173 SER A CA 1
ATOM 1343 C C . SER A 1 173 ? 20.686 -8.127 -9.509 1.00 55.12 173 SER A C 1
ATOM 1345 O O . SER A 1 173 ? 19.800 -8.720 -10.119 1.00 55.12 173 SER A O 1
ATOM 1347 N N . GLN A 1 174 ? 21.946 -8.136 -9.952 1.00 55.38 174 GLN A N 1
ATOM 1348 C CA . GLN A 1 174 ? 22.308 -8.767 -11.226 1.00 55.38 174 GLN A CA 1
ATOM 1349 C C . GLN A 1 174 ? 22.340 -10.305 -11.182 1.00 55.38 174 GLN A C 1
ATOM 1351 O O . GLN A 1 174 ? 22.395 -10.939 -12.234 1.00 55.38 174 GLN A O 1
ATOM 1356 N N . ARG A 1 175 ? 22.308 -10.939 -9.998 1.00 58.91 175 ARG A N 1
ATOM 1357 C CA . ARG A 1 175 ? 22.440 -12.411 -9.874 1.00 58.91 175 ARG A CA 1
ATOM 1358 C C . ARG A 1 175 ? 21.334 -13.106 -9.085 1.00 58.91 175 ARG A C 1
ATOM 1360 O O . ARG A 1 175 ? 21.348 -14.330 -8.963 1.00 58.91 175 ARG A O 1
ATOM 1367 N N . THR A 1 176 ? 20.376 -12.371 -8.536 1.00 65.12 176 THR A N 1
ATOM 1368 C CA . THR A 1 176 ? 19.344 -12.955 -7.677 1.00 65.12 176 THR A CA 1
ATOM 1369 C C . THR A 1 176 ? 18.133 -13.419 -8.477 1.00 65.12 176 THR A C 1
ATOM 1371 O O . THR A 1 176 ? 17.403 -12.618 -9.047 1.00 65.12 176 THR A O 1
ATOM 1374 N N . CYS A 1 177 ? 17.875 -14.730 -8.465 1.00 80.31 177 CYS A N 1
ATOM 1375 C CA . CYS A 1 177 ? 16.594 -15.280 -8.900 1.00 80.31 177 CYS A CA 1
ATOM 1376 C C . CYS A 1 177 ? 15.506 -14.856 -7.896 1.00 80.31 177 CYS A C 1
ATOM 1378 O O . CYS A 1 177 ? 15.551 -15.259 -6.722 1.00 80.31 177 CYS A O 1
ATOM 1380 N N . PHE A 1 178 ? 14.579 -14.002 -8.335 1.00 85.94 178 PHE A N 1
ATOM 1381 C CA . PHE A 1 178 ? 13.389 -13.632 -7.570 1.00 85.94 178 PHE A CA 1
ATOM 1382 C C . PHE A 1 178 ? 12.243 -14.615 -7.866 1.00 85.94 178 PHE A C 1
ATOM 1384 O O . PHE A 1 178 ? 12.141 -15.112 -8.992 1.00 85.94 178 PHE A O 1
ATOM 1391 N N . PRO A 1 179 ? 11.386 -14.929 -6.877 1.00 90.94 179 PRO A N 1
ATOM 1392 C CA . PRO A 1 179 ? 10.229 -15.785 -7.110 1.00 90.94 179 PRO A CA 1
ATOM 1393 C C . PRO A 1 179 ? 9.226 -15.096 -8.042 1.00 90.94 179 PRO A C 1
ATOM 1395 O O . PRO A 1 179 ? 9.060 -13.879 -7.994 1.00 90.94 179 PRO A O 1
ATOM 1398 N N . PHE A 1 180 ? 8.532 -15.881 -8.865 1.00 94.94 180 PHE A N 1
ATOM 1399 C CA . PHE A 1 180 ? 7.353 -15.388 -9.574 1.00 94.94 180 PHE A CA 1
ATOM 1400 C C . PHE A 1 180 ? 6.188 -15.231 -8.596 1.00 94.94 180 PHE A C 1
ATOM 1402 O O . PHE A 1 180 ? 5.977 -16.084 -7.731 1.00 94.94 180 PHE A O 1
ATOM 1409 N N . VAL A 1 181 ? 5.411 -14.163 -8.755 1.00 97.06 181 VAL A N 1
ATOM 1410 C CA . VAL A 1 181 ? 4.208 -13.899 -7.962 1.00 97.06 181 VAL A CA 1
ATOM 1411 C C . VAL A 1 181 ? 3.005 -13.886 -8.886 1.00 97.06 181 VAL A C 1
ATOM 1413 O O . VAL A 1 181 ? 2.950 -13.110 -9.834 1.00 97.06 181 VAL A O 1
ATOM 1416 N N . THR A 1 182 ? 2.030 -14.745 -8.605 1.00 97.56 182 THR A N 1
ATOM 1417 C CA . THR A 1 182 ? 0.762 -14.767 -9.341 1.00 97.56 182 THR A CA 1
ATOM 1418 C C . THR A 1 182 ? -0.262 -13.915 -8.610 1.00 97.56 182 THR A C 1
ATOM 1420 O O . THR A 1 182 ? -0.499 -14.133 -7.424 1.00 97.56 182 THR A O 1
ATOM 1423 N N . LEU A 1 183 ? -0.881 -12.969 -9.317 1.00 97.94 183 LEU A N 1
ATOM 1424 C CA . LEU A 1 183 ? -1.937 -12.103 -8.785 1.00 97.94 183 LEU A CA 1
ATOM 1425 C C . LEU A 1 183 ? -3.247 -12.390 -9.536 1.00 97.94 183 LEU A C 1
ATOM 1427 O O . LEU A 1 183 ? -3.619 -11.641 -10.436 1.00 97.94 183 LEU A O 1
ATOM 1431 N N . PRO A 1 184 ? -3.940 -13.500 -9.223 1.00 97.75 184 PRO A N 1
ATOM 1432 C CA . PRO A 1 184 ? -4.980 -14.067 -10.087 1.00 97.75 184 PRO A CA 1
ATOM 1433 C C . PRO A 1 184 ? -6.222 -13.18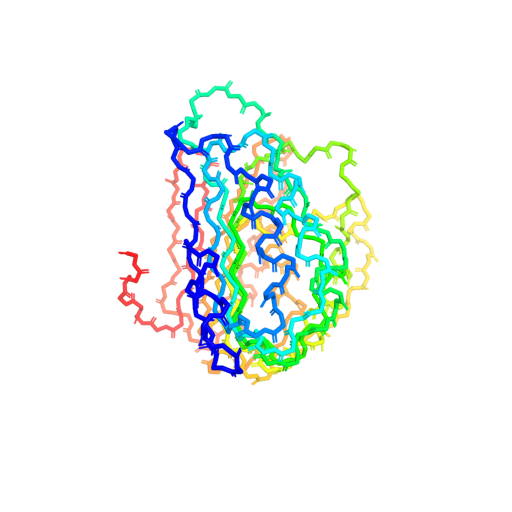0 -10.239 1.00 97.75 184 PRO A C 1
ATOM 1435 O O . PRO A 1 184 ? -6.943 -13.311 -11.224 1.00 97.75 184 PRO A O 1
ATOM 1438 N N . ASN A 1 185 ? -6.466 -12.283 -9.283 1.00 98.00 185 ASN A N 1
ATOM 1439 C CA . ASN A 1 185 ? -7.614 -11.378 -9.288 1.00 98.00 185 ASN A CA 1
ATOM 1440 C C . ASN A 1 185 ? -7.261 -9.965 -9.761 1.00 98.00 185 ASN A C 1
ATOM 1442 O O . ASN A 1 185 ? -8.142 -9.108 -9.789 1.00 98.00 185 ASN A O 1
ATOM 1446 N N . LEU A 1 186 ? -6.007 -9.705 -10.154 1.00 98.25 186 LEU A N 1
ATOM 1447 C CA . LEU A 1 186 ? -5.583 -8.355 -10.498 1.00 98.25 186 LEU A CA 1
ATOM 1448 C C . LEU A 1 186 ? -6.318 -7.858 -11.746 1.00 98.25 186 LEU A C 1
ATOM 1450 O O . LEU A 1 186 ? -6.288 -8.479 -12.808 1.00 98.25 186 LEU A O 1
ATOM 1454 N N . ARG A 1 187 ? -6.972 -6.708 -11.607 1.00 97.06 187 ARG A N 1
ATOM 1455 C CA . ARG A 1 187 ? -7.713 -6.015 -12.666 1.00 97.06 187 ARG A CA 1
ATOM 1456 C C . ARG A 1 187 ? -6.998 -4.754 -13.113 1.00 97.06 187 ARG A C 1
ATOM 1458 O O . ARG A 1 187 ? -7.085 -4.406 -14.288 1.00 97.06 187 ARG A O 1
ATOM 1465 N N . TRP A 1 188 ? -6.306 -4.088 -12.193 1.00 96.31 188 TRP A N 1
ATOM 1466 C CA . TRP A 1 188 ? -5.592 -2.846 -12.447 1.00 96.31 188 TRP A CA 1
ATOM 1467 C C . TRP A 1 188 ? -4.190 -2.883 -11.843 1.00 96.31 188 TRP A C 1
ATOM 1469 O O . TRP A 1 188 ? -4.027 -3.076 -10.639 1.00 96.31 188 TRP A O 1
ATOM 1479 N N . LEU A 1 189 ? -3.187 -2.677 -12.694 1.00 95.75 189 LEU A N 1
ATOM 1480 C CA . LEU A 1 189 ? -1.800 -2.469 -12.308 1.00 95.75 189 LEU A CA 1
ATOM 1481 C C . LEU A 1 189 ? -1.351 -1.096 -12.800 1.00 95.75 189 LEU A C 1
ATOM 1483 O O . LEU A 1 189 ? -1.346 -0.847 -14.002 1.00 95.75 189 LEU A O 1
ATOM 1487 N N . PHE A 1 190 ? -0.927 -0.239 -11.881 1.00 94.69 190 PHE A N 1
ATOM 1488 C CA . PHE A 1 190 ? -0.289 1.031 -12.191 1.00 94.69 190 PHE A CA 1
ATOM 1489 C C . PHE A 1 190 ? 1.098 1.067 -11.552 1.00 94.69 190 PHE A C 1
ATOM 1491 O O . PHE A 1 190 ? 1.212 0.989 -10.329 1.00 94.69 190 PHE A O 1
ATOM 1498 N N . LEU A 1 191 ? 2.142 1.204 -12.363 1.00 93.81 191 LEU A N 1
ATOM 1499 C CA . LEU A 1 191 ? 3.520 1.368 -11.907 1.00 93.81 191 LEU A CA 1
ATOM 1500 C C . LEU A 1 191 ? 4.053 2.707 -12.397 1.00 93.81 191 LEU A C 1
ATOM 1502 O O . LEU A 1 191 ? 4.006 2.982 -13.588 1.00 93.81 191 LEU A O 1
ATOM 1506 N N . ARG A 1 192 ? 4.598 3.518 -11.499 1.00 91.19 192 ARG A N 1
ATOM 1507 C CA . ARG A 1 192 ? 5.380 4.701 -11.835 1.00 91.19 192 ARG A CA 1
ATOM 1508 C C . ARG A 1 192 ? 6.637 4.715 -10.985 1.00 91.19 192 ARG A C 1
ATOM 1510 O O . ARG A 1 192 ? 6.532 5.020 -9.810 1.00 91.19 192 ARG A O 1
ATOM 1517 N N . ASP A 1 193 ? 7.790 4.351 -11.521 1.00 91.12 193 ASP A N 1
ATOM 1518 C CA . ASP A 1 193 ? 9.052 4.264 -10.766 1.00 91.12 193 ASP A CA 1
ATOM 1519 C C . ASP A 1 193 ? 10.253 4.310 -11.725 1.00 91.12 193 ASP A C 1
ATOM 1521 O O . ASP A 1 193 ? 10.073 4.478 -12.932 1.00 91.12 193 ASP A O 1
ATOM 1525 N N . ASP A 1 194 ? 11.462 4.082 -11.211 1.00 88.25 194 ASP A N 1
ATOM 1526 C CA . ASP A 1 194 ? 12.618 3.764 -12.044 1.00 88.25 194 ASP A CA 1
ATOM 1527 C C . ASP A 1 194 ? 12.264 2.631 -13.024 1.00 88.25 194 ASP A C 1
ATOM 1529 O O . ASP A 1 194 ? 11.663 1.603 -12.674 1.00 88.25 194 ASP A O 1
ATOM 1533 N N . VAL A 1 195 ? 12.612 2.837 -14.289 1.00 85.62 195 VAL A N 1
ATOM 1534 C CA . VAL A 1 195 ? 12.224 1.941 -15.380 1.00 85.62 195 VAL A CA 1
ATOM 1535 C C . VAL A 1 195 ? 12.802 0.531 -15.225 1.00 85.62 195 VAL A C 1
ATOM 1537 O O . VAL A 1 195 ? 12.124 -0.440 -15.569 1.00 85.62 195 VAL A O 1
ATOM 1540 N N . LEU A 1 196 ? 14.008 0.378 -14.660 1.00 85.44 196 LEU A N 1
ATOM 1541 C CA . LEU A 1 196 ? 14.592 -0.940 -14.406 1.00 85.44 196 LEU A CA 1
ATOM 1542 C C . LEU A 1 196 ? 13.845 -1.656 -13.282 1.00 85.44 196 LEU A C 1
ATOM 1544 O O . LEU A 1 196 ? 13.564 -2.852 -13.406 1.00 85.44 196 LEU A O 1
ATOM 1548 N N . LYS A 1 197 ? 13.462 -0.943 -12.216 1.00 89.69 197 LYS A N 1
ATOM 1549 C CA . LYS A 1 197 ? 12.598 -1.507 -11.168 1.00 89.69 197 LYS A CA 1
ATOM 1550 C C . LYS A 1 197 ? 11.267 -1.975 -11.742 1.00 89.69 197 LYS A C 1
ATOM 1552 O O . LYS A 1 197 ? 10.869 -3.112 -11.487 1.00 89.69 197 LYS A O 1
ATOM 1557 N N . CYS A 1 198 ? 10.608 -1.142 -12.548 1.00 91.06 198 CYS A N 1
ATOM 1558 C CA . CYS A 1 198 ? 9.351 -1.504 -13.204 1.00 91.06 198 CYS A CA 1
ATOM 1559 C C . CYS A 1 198 ? 9.519 -2.766 -14.062 1.00 91.06 198 CYS A C 1
ATOM 1561 O O . CYS A 1 198 ? 8.727 -3.702 -13.946 1.00 91.06 198 CYS A O 1
ATOM 1563 N N . ALA A 1 199 ? 10.585 -2.827 -14.865 1.00 87.56 199 ALA A N 1
ATOM 1564 C CA . ALA A 1 199 ? 10.881 -3.960 -15.733 1.00 87.56 199 ALA A CA 1
ATOM 1565 C C . ALA A 1 199 ? 11.091 -5.270 -14.959 1.00 87.56 199 ALA A C 1
ATOM 1567 O O . ALA A 1 199 ? 10.541 -6.313 -15.328 1.00 87.56 199 ALA A O 1
ATOM 1568 N N . ILE A 1 200 ? 11.858 -5.217 -13.865 1.00 89.50 200 ILE A N 1
ATOM 1569 C CA . ILE A 1 200 ? 12.098 -6.369 -12.990 1.00 89.50 200 ILE A CA 1
ATOM 1570 C C . ILE A 1 200 ? 10.789 -6.823 -12.346 1.00 89.50 200 ILE A C 1
ATOM 1572 O O . ILE A 1 200 ? 10.473 -8.011 -12.390 1.00 89.50 200 ILE A O 1
ATOM 1576 N N . VAL A 1 201 ? 9.996 -5.901 -11.798 1.00 92.88 201 VAL A N 1
ATOM 1577 C CA . VAL A 1 201 ? 8.704 -6.238 -11.190 1.00 92.88 201 VAL A CA 1
ATOM 1578 C C . VAL A 1 201 ? 7.793 -6.925 -12.199 1.00 92.88 201 VAL A C 1
ATOM 1580 O O . VAL A 1 201 ? 7.344 -8.040 -11.946 1.00 92.88 201 VAL A O 1
ATOM 1583 N N . LEU A 1 202 ? 7.594 -6.333 -13.375 1.00 91.62 202 LEU A N 1
ATOM 1584 C CA . LEU A 1 202 ? 6.732 -6.893 -14.419 1.00 91.62 202 LEU A CA 1
ATOM 1585 C C . LEU A 1 202 ? 7.205 -8.262 -14.912 1.00 91.62 202 LEU A C 1
ATOM 1587 O O . LEU A 1 202 ? 6.380 -9.125 -15.188 1.00 91.62 202 LEU A O 1
ATOM 1591 N N . LYS A 1 203 ? 8.521 -8.500 -14.979 1.00 90.25 203 LYS A N 1
ATOM 1592 C CA . LYS A 1 203 ? 9.079 -9.813 -15.339 1.00 90.25 203 LYS A CA 1
ATOM 1593 C C . LYS A 1 203 ? 8.714 -10.907 -14.330 1.00 90.25 203 LYS A C 1
ATOM 1595 O O . LYS A 1 203 ? 8.628 -12.071 -14.711 1.00 90.25 203 LYS A O 1
ATOM 1600 N N . HIS A 1 204 ? 8.533 -10.552 -13.061 1.00 93.31 204 HIS A N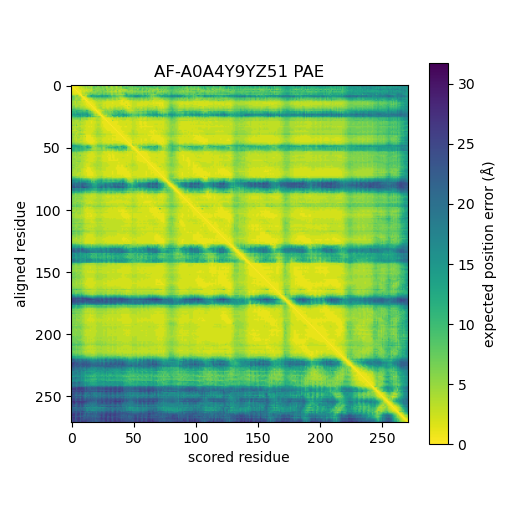 1
ATOM 1601 C CA . HIS A 1 204 ? 8.259 -11.492 -11.974 1.00 93.31 204 HIS A CA 1
ATOM 1602 C C . HIS A 1 204 ? 6.778 -11.567 -11.579 1.00 93.31 204 HIS A C 1
ATOM 1604 O O . HIS A 1 204 ? 6.402 -12.459 -10.816 1.00 93.31 204 HIS A O 1
ATOM 1610 N N . LEU A 1 205 ? 5.923 -10.690 -12.109 1.00 95.06 205 LEU A N 1
ATOM 1611 C CA . LEU A 1 205 ? 4.479 -10.766 -11.919 1.00 95.06 205 LEU A CA 1
ATOM 1612 C C . LEU A 1 205 ? 3.820 -11.610 -13.014 1.00 95.06 205 LEU A C 1
ATOM 1614 O O . LEU A 1 205 ? 3.991 -11.373 -14.206 1.00 95.06 205 LEU A O 1
ATOM 1618 N N . VAL A 1 206 ? 3.003 -12.573 -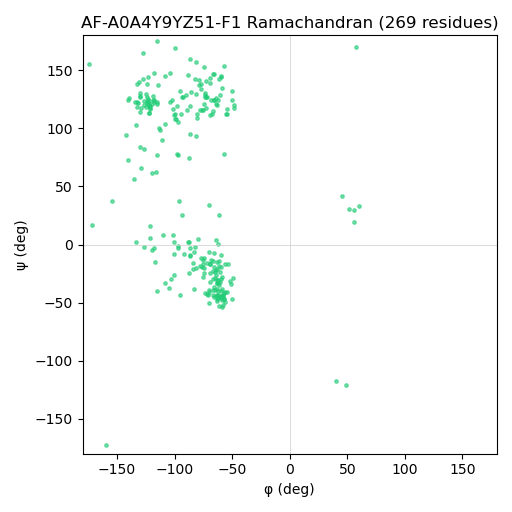12.597 1.00 95.62 206 VAL A N 1
ATOM 1619 C CA . VAL A 1 206 ? 2.101 -13.323 -13.473 1.00 95.62 206 VAL A CA 1
ATOM 1620 C C . VAL A 1 206 ? 0.712 -12.717 -13.326 1.00 95.62 206 VAL A C 1
ATOM 1622 O O . VAL A 1 206 ? 0.062 -12.857 -12.285 1.00 95.62 206 VAL A O 1
ATOM 1625 N N . LEU A 1 207 ? 0.287 -12.006 -14.369 1.00 93.88 207 LEU A N 1
ATOM 1626 C CA . LEU A 1 207 ? -0.948 -11.229 -14.390 1.00 93.88 207 LEU A CA 1
ATOM 1627 C C . LEU A 1 207 ? -2.045 -11.946 -15.194 1.00 93.88 207 LEU A C 1
ATOM 1629 O O . LEU A 1 207 ? -1.740 -12.607 -16.191 1.00 93.88 207 LEU A O 1
ATOM 1633 N N . PRO A 1 208 ? -3.325 -11.790 -14.819 1.00 94.19 208 PRO A N 1
ATOM 1634 C CA . PRO A 1 208 ? -4.441 -12.252 -15.631 1.00 94.19 208 PRO A CA 1
ATOM 1635 C C . PRO A 1 208 ? -4.440 -11.571 -17.009 1.00 94.19 208 PRO A C 1
ATOM 1637 O O . PRO A 1 208 ? -4.180 -10.370 -17.088 1.00 94.19 208 PRO A O 1
ATOM 1640 N N . PRO A 1 209 ? -4.825 -12.264 -18.098 1.00 88.88 209 PRO A N 1
ATOM 1641 C CA . PRO A 1 209 ? -4.927 -11.652 -19.429 1.00 88.88 209 PRO A CA 1
ATOM 1642 C C . PRO A 1 209 ? -5.922 -10.482 -19.510 1.00 88.88 209 PRO A C 1
ATOM 1644 O O . PRO A 1 209 ? -5.873 -9.685 -20.443 1.00 88.88 209 PRO A O 1
ATOM 1647 N N . THR A 1 210 ? -6.851 -10.397 -18.555 1.00 88.94 210 THR A N 1
ATOM 1648 C CA . THR A 1 210 ? -7.847 -9.324 -18.431 1.00 88.94 210 THR A CA 1
ATOM 1649 C C . THR A 1 210 ? -7.345 -8.116 -17.642 1.00 88.94 210 THR A C 1
ATOM 1651 O O . THR A 1 210 ? -8.049 -7.109 -17.585 1.00 88.94 210 THR A O 1
ATOM 1654 N N . ALA A 1 211 ? -6.176 -8.211 -17.000 1.00 92.19 211 ALA A N 1
ATOM 1655 C CA . ALA A 1 211 ? -5.627 -7.135 -16.192 1.00 92.19 211 ALA A CA 1
ATOM 1656 C C . ALA A 1 211 ? -5.222 -5.959 -17.083 1.00 92.19 211 ALA A C 1
ATOM 1658 O O . ALA A 1 211 ? -4.414 -6.096 -18.006 1.00 92.19 211 ALA A O 1
ATOM 1659 N N . LYS A 1 212 ? -5.767 -4.785 -16.779 1.00 89.94 212 LYS A N 1
ATOM 1660 C CA . LYS A 1 212 ? -5.318 -3.526 -17.357 1.00 89.94 212 LYS A CA 1
ATOM 1661 C C . LYS A 1 212 ? -4.021 -3.110 -16.668 1.00 89.94 212 LYS A C 1
ATOM 1663 O O . LYS A 1 212 ? -3.891 -3.225 -15.450 1.00 89.94 212 LYS A O 1
ATOM 1668 N N . GLN A 1 213 ? -3.075 -2.629 -17.460 1.00 88.50 213 GLN A N 1
ATOM 1669 C CA . GLN A 1 213 ? -1.756 -2.218 -17.001 1.00 88.50 213 GLN A CA 1
ATOM 1670 C C . GLN A 1 213 ? -1.499 -0.796 -17.488 1.00 88.50 213 GLN A C 1
ATOM 1672 O O . GLN A 1 213 ? -1.919 -0.455 -18.593 1.00 88.50 213 GLN A O 1
ATOM 1677 N N . ALA A 1 214 ? -0.839 -0.006 -16.651 1.00 88.25 214 ALA A N 1
ATOM 1678 C CA . ALA A 1 214 ? -0.269 1.289 -16.971 1.00 88.25 214 ALA A CA 1
ATOM 1679 C C . ALA A 1 214 ? 1.094 1.381 -16.280 1.00 88.25 214 ALA A C 1
ATOM 1681 O O . ALA A 1 214 ? 1.220 1.133 -15.081 1.00 88.25 214 ALA A O 1
ATOM 1682 N N . VAL A 1 215 ? 2.132 1.678 -17.049 1.00 87.50 215 VAL A N 1
ATOM 1683 C CA . VAL A 1 215 ? 3.514 1.755 -16.566 1.00 87.50 215 VAL A CA 1
ATOM 1684 C C . VAL A 1 215 ? 4.029 3.145 -16.912 1.00 87.50 215 VAL A C 1
ATOM 1686 O O . VAL A 1 215 ? 3.622 3.688 -17.927 1.00 87.50 215 VAL A O 1
ATOM 1689 N N . TYR A 1 216 ? 4.853 3.734 -16.055 1.00 85.50 216 TYR A N 1
ATOM 1690 C CA . TYR A 1 216 ? 5.495 5.032 -16.237 1.00 85.50 216 TYR A CA 1
ATOM 1691 C C . TYR A 1 216 ? 6.907 4.924 -15.655 1.00 85.50 216 TYR A C 1
ATOM 1693 O O . TYR A 1 216 ? 7.114 5.052 -14.451 1.00 85.50 216 TYR A O 1
ATOM 1701 N N . GLY A 1 217 ? 7.881 4.608 -16.501 1.00 84.62 217 GLY A N 1
ATOM 1702 C CA . GLY A 1 217 ? 9.286 4.633 -16.097 1.00 84.62 217 GLY A CA 1
ATOM 1703 C C . GLY A 1 217 ? 9.808 6.066 -15.992 1.00 84.62 217 GLY A C 1
ATOM 1704 O O . GLY A 1 217 ? 9.324 6.927 -16.716 1.00 84.62 217 GLY A O 1
ATOM 1705 N N . PHE A 1 218 ? 10.803 6.299 -15.146 1.00 83.56 218 PHE A N 1
ATOM 1706 C CA . PHE A 1 218 ? 11.763 7.396 -15.293 1.00 83.56 218 PHE A CA 1
ATOM 1707 C C . PHE A 1 218 ? 13.190 6.838 -15.234 1.00 83.56 218 PHE A C 1
ATOM 1709 O O . PHE A 1 218 ? 13.394 5.685 -14.835 1.00 83.56 218 PHE A O 1
ATOM 1716 N N . CYS A 1 219 ? 14.168 7.634 -15.664 1.00 78.50 219 CYS A N 1
ATOM 1717 C CA . CYS A 1 219 ? 15.585 7.298 -15.567 1.00 78.50 219 CYS A CA 1
ATOM 1718 C C . CYS A 1 219 ? 16.289 8.336 -14.710 1.00 78.50 219 CYS A C 1
ATOM 1720 O O . CYS A 1 219 ? 16.270 9.516 -15.028 1.00 78.50 219 CYS A O 1
ATOM 1722 N N . THR A 1 220 ? 16.966 7.890 -13.662 1.00 73.44 220 THR A N 1
ATOM 1723 C CA . THR A 1 220 ? 17.775 8.772 -12.821 1.00 73.44 220 THR A CA 1
ATOM 1724 C C . THR A 1 220 ? 19.057 9.165 -13.562 1.00 73.44 220 THR A C 1
ATOM 1726 O O . THR A 1 220 ? 19.793 8.300 -14.043 1.00 73.44 220 THR A O 1
ATOM 1729 N N . SER A 1 221 ? 19.337 10.467 -13.663 1.00 58.66 221 SER A N 1
ATOM 1730 C CA . SER A 1 221 ? 20.454 11.041 -14.436 1.00 58.66 221 SER A CA 1
ATOM 1731 C C . SER A 1 221 ? 21.853 10.713 -13.898 1.00 58.66 221 SER A C 1
ATOM 1733 O O . SER A 1 221 ? 22.840 10.905 -14.610 1.00 58.66 221 SER A O 1
ATOM 1735 N N . ASP A 1 222 ? 21.952 10.213 -12.662 1.00 60.50 222 ASP A N 1
ATOM 1736 C CA . ASP A 1 222 ? 23.223 9.847 -12.015 1.00 60.50 222 ASP A CA 1
ATOM 1737 C C . ASP A 1 222 ? 23.944 8.669 -12.699 1.00 60.50 222 ASP A C 1
ATOM 1739 O O . ASP A 1 222 ? 25.107 8.374 -12.413 1.00 60.50 222 ASP A O 1
ATOM 1743 N N . ASP A 1 223 ? 23.301 8.018 -13.667 1.00 55.72 223 ASP A N 1
ATOM 1744 C CA . ASP A 1 223 ? 23.904 6.978 -14.489 1.00 55.72 223 ASP A CA 1
ATOM 1745 C C . ASP A 1 223 ? 24.604 7.575 -15.726 1.00 55.72 223 ASP A C 1
ATOM 1747 O O . ASP A 1 223 ? 24.153 7.444 -16.862 1.00 55.72 223 ASP A O 1
ATOM 1751 N N . HIS A 1 224 ? 25.767 8.203 -15.523 1.00 54.91 224 HIS A N 1
ATOM 1752 C CA . HIS A 1 224 ? 26.623 8.749 -16.596 1.00 54.91 224 HIS A CA 1
ATOM 1753 C C . HIS A 1 224 ? 27.187 7.709 -17.591 1.00 54.91 224 HIS A C 1
ATOM 1755 O O . HIS A 1 224 ? 27.899 8.071 -18.528 1.00 54.91 224 HIS A O 1
ATOM 1761 N N . ASN A 1 225 ? 26.870 6.423 -17.430 1.00 56.97 225 ASN A N 1
ATOM 1762 C CA . ASN A 1 225 ? 27.165 5.387 -18.414 1.00 56.97 225 ASN A CA 1
ATOM 1763 C C . ASN A 1 225 ? 25.899 5.123 -19.233 1.00 56.97 225 ASN A C 1
ATOM 1765 O O . ASN A 1 225 ? 24.971 4.494 -18.731 1.00 56.97 225 ASN A O 1
ATOM 1769 N N . GLY A 1 226 ? 25.872 5.560 -20.496 1.00 59.56 226 GLY A N 1
ATOM 1770 C CA . GLY A 1 226 ? 24.753 5.425 -21.448 1.00 59.56 226 GLY A CA 1
ATOM 1771 C C . GLY A 1 226 ? 24.308 3.995 -21.816 1.00 59.56 226 GLY A C 1
ATOM 1772 O O . GLY A 1 226 ? 23.748 3.798 -22.885 1.00 59.56 226 GLY A O 1
ATOM 1773 N N . ASP A 1 227 ? 24.537 3.014 -20.945 1.00 65.00 227 ASP A N 1
ATOM 1774 C CA . ASP A 1 227 ? 24.329 1.573 -21.124 1.00 65.00 227 ASP A CA 1
ATOM 1775 C C . ASP A 1 227 ? 22.892 1.127 -20.756 1.00 65.00 227 ASP A C 1
ATOM 1777 O O . ASP A 1 227 ? 22.358 0.147 -21.271 1.00 65.00 227 ASP A O 1
ATOM 1781 N N . ARG A 1 228 ? 22.176 1.864 -19.890 1.00 64.56 228 ARG A N 1
ATOM 1782 C CA . ARG A 1 228 ? 20.843 1.424 -19.416 1.00 64.56 228 ARG A CA 1
ATOM 1783 C C . ARG A 1 228 ? 19.751 1.460 -20.484 1.00 64.56 228 ARG A C 1
ATOM 1785 O O . ARG A 1 228 ? 18.854 0.615 -20.457 1.00 64.56 228 ARG A O 1
ATOM 1792 N N . SER A 1 229 ? 19.819 2.393 -21.435 1.00 65.00 229 SER A N 1
ATOM 1793 C CA . SER A 1 229 ? 18.864 2.453 -22.552 1.00 65.00 229 SER A CA 1
ATOM 1794 C C . SER A 1 229 ? 18.917 1.174 -23.402 1.00 65.00 229 SER A C 1
ATOM 1796 O O . SER A 1 229 ? 17.875 0.694 -23.859 1.00 65.00 229 SER A O 1
ATOM 1798 N N . GLU A 1 230 ? 20.095 0.551 -23.512 1.00 70.56 230 GLU A N 1
ATOM 1799 C CA . GLU A 1 230 ? 20.291 -0.727 -24.200 1.00 70.56 230 GLU A CA 1
ATOM 1800 C C . GLU A 1 230 ? 19.642 -1.906 -23.467 1.00 70.56 230 GLU A C 1
ATOM 1802 O O . GLU A 1 230 ? 19.268 -2.885 -24.105 1.00 70.56 230 GLU A O 1
ATOM 1807 N N . ILE A 1 231 ? 19.439 -1.814 -22.149 1.00 68.50 231 ILE A N 1
ATOM 1808 C CA . ILE A 1 231 ? 18.767 -2.850 -21.345 1.00 68.50 231 ILE A CA 1
ATOM 1809 C C . ILE A 1 231 ? 17.244 -2.694 -21.417 1.00 68.50 231 ILE A C 1
ATOM 1811 O O . ILE A 1 231 ? 16.499 -3.678 -21.481 1.00 68.50 231 ILE A O 1
ATOM 1815 N N . ILE A 1 232 ? 16.769 -1.449 -21.425 1.00 71.44 232 ILE A N 1
ATOM 1816 C CA . ILE A 1 232 ? 15.340 -1.131 -21.369 1.00 71.44 232 ILE A CA 1
ATOM 1817 C C . ILE A 1 232 ? 14.657 -1.441 -22.699 1.00 71.44 232 ILE A C 1
ATOM 1819 O O . ILE A 1 232 ? 13.563 -2.005 -22.709 1.00 71.44 232 ILE A O 1
ATOM 1823 N N . LEU A 1 233 ? 15.293 -1.117 -23.830 1.00 74.62 233 LEU A N 1
ATOM 1824 C CA . LEU A 1 233 ? 14.681 -1.290 -25.149 1.00 74.62 233 LEU A CA 1
ATOM 1825 C C . LEU A 1 233 ? 14.354 -2.757 -25.492 1.00 74.62 233 LEU A C 1
ATOM 1827 O O . LEU A 1 233 ? 13.234 -3.011 -25.942 1.00 74.62 233 LEU A O 1
ATOM 1831 N N . PRO A 1 234 ? 15.244 -3.748 -25.283 1.00 79.69 234 PRO A N 1
ATOM 1832 C CA . PRO A 1 234 ? 14.921 -5.156 -25.499 1.00 79.69 234 PRO A CA 1
ATOM 1833 C C . PRO A 1 234 ? 13.807 -5.650 -24.582 1.00 79.69 234 PRO A C 1
ATOM 1835 O O . PRO A 1 234 ? 12.929 -6.384 -25.037 1.00 79.69 234 PRO A O 1
ATOM 1838 N N . TRP A 1 235 ? 13.813 -5.231 -23.312 1.00 77.94 235 TRP A N 1
ATOM 1839 C CA . TRP A 1 235 ? 12.752 -5.589 -22.378 1.00 77.94 235 TRP A CA 1
ATOM 1840 C C . TRP A 1 235 ? 11.407 -5.012 -22.827 1.00 77.94 235 TRP A C 1
ATOM 1842 O O . TRP A 1 235 ? 10.450 -5.771 -22.954 1.00 77.94 235 TRP A O 1
ATOM 1852 N N . LEU A 1 236 ? 11.351 -3.718 -23.165 1.00 73.56 236 LEU A N 1
ATOM 1853 C CA . LEU A 1 236 ? 10.150 -3.078 -23.702 1.00 73.56 236 LEU A CA 1
ATOM 1854 C C . LEU A 1 236 ? 9.660 -3.807 -24.949 1.00 73.56 236 LEU A C 1
ATOM 1856 O O . LEU A 1 236 ? 8.496 -4.184 -25.010 1.00 73.56 236 LEU A O 1
ATOM 1860 N N . ARG A 1 237 ? 10.544 -4.084 -25.916 1.00 79.25 237 ARG A N 1
ATOM 1861 C CA . ARG A 1 237 ? 10.192 -4.826 -27.138 1.00 79.25 237 ARG A CA 1
ATOM 1862 C C . ARG A 1 237 ? 9.606 -6.198 -26.826 1.00 79.25 237 ARG A C 1
ATOM 1864 O O . ARG A 1 237 ? 8.571 -6.554 -27.380 1.00 79.25 237 ARG A O 1
ATOM 1871 N N . SER A 1 238 ? 10.244 -6.954 -25.934 1.00 78.25 238 SER A N 1
ATOM 1872 C CA . SER A 1 238 ? 9.763 -8.274 -25.528 1.00 78.25 238 SER A CA 1
ATOM 1873 C C . SER A 1 238 ? 8.426 -8.193 -24.796 1.00 78.25 238 SER A C 1
ATOM 1875 O O . SER A 1 238 ? 7.575 -9.056 -24.992 1.00 78.25 238 SER A O 1
ATOM 1877 N N . HIS A 1 239 ? 8.238 -7.185 -23.947 1.00 73.62 239 HIS A N 1
ATOM 1878 C CA . HIS A 1 239 ? 7.025 -7.008 -23.161 1.00 73.62 239 HIS A CA 1
ATOM 1879 C C . HIS A 1 239 ? 5.853 -6.565 -24.043 1.00 73.62 239 HIS A C 1
ATOM 1881 O O . HIS A 1 239 ? 4.771 -7.139 -23.962 1.00 73.62 239 HIS A O 1
ATOM 1887 N N . ILE A 1 240 ? 6.096 -5.630 -24.965 1.00 72.69 240 ILE A N 1
ATOM 1888 C CA . ILE A 1 240 ? 5.131 -5.197 -25.982 1.00 72.69 240 ILE A CA 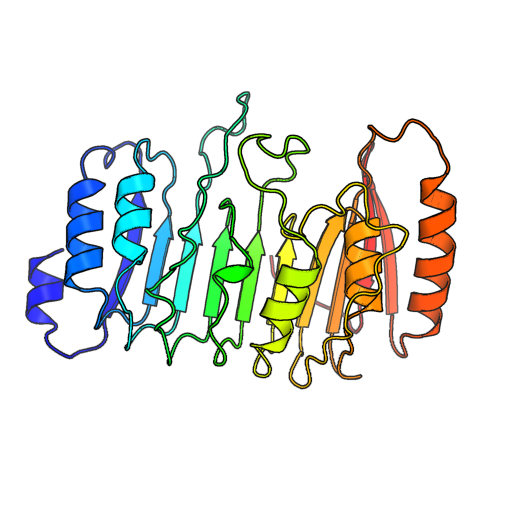1
ATOM 1889 C C . ILE A 1 240 ? 4.716 -6.376 -26.864 1.00 72.69 240 ILE A C 1
ATOM 1891 O O . ILE A 1 240 ? 3.529 -6.566 -27.101 1.00 72.69 240 ILE A O 1
ATOM 1895 N N . ALA A 1 241 ? 5.671 -7.200 -27.307 1.00 76.44 241 ALA A N 1
ATOM 1896 C CA . ALA A 1 241 ? 5.376 -8.374 -28.126 1.00 76.44 241 ALA A CA 1
ATOM 1897 C C . ALA A 1 241 ? 4.577 -9.455 -27.374 1.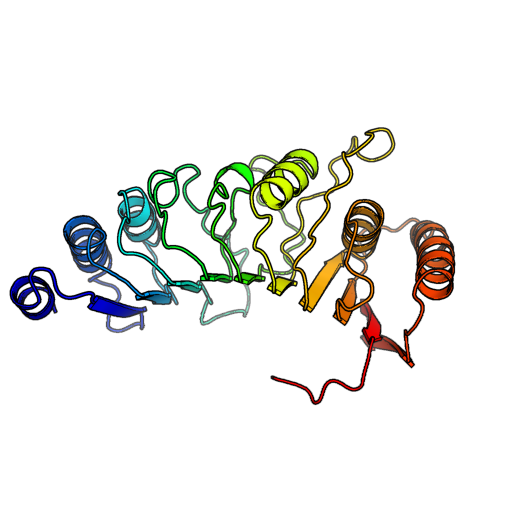00 76.44 241 ALA A C 1
ATOM 1899 O O . ALA A 1 241 ? 3.822 -10.200 -27.995 1.00 76.44 241 ALA A O 1
ATOM 1900 N N . ALA A 1 242 ? 4.747 -9.559 -26.053 1.00 71.19 242 ALA A N 1
ATOM 1901 C CA . ALA A 1 242 ? 4.070 -10.553 -25.223 1.00 71.19 242 ALA A CA 1
ATOM 1902 C C . ALA A 1 242 ? 2.659 -10.129 -24.783 1.00 71.19 242 ALA A C 1
ATOM 1904 O O . ALA A 1 242 ? 1.852 -10.985 -24.416 1.00 71.19 242 ALA A O 1
ATOM 1905 N N . LEU A 1 243 ? 2.349 -8.830 -24.791 1.00 68.44 243 LEU A N 1
ATOM 1906 C CA . LEU A 1 243 ? 1.061 -8.327 -24.331 1.00 68.44 243 LEU A CA 1
ATOM 1907 C C . LEU A 1 243 ? 0.029 -8.349 -25.470 1.00 68.44 243 LEU A C 1
ATOM 1909 O O . LEU A 1 243 ? 0.182 -7.639 -26.461 1.00 68.44 243 LEU A O 1
ATOM 1913 N N . PRO A 1 244 ? -1.078 -9.101 -25.332 1.00 61.78 244 PRO A N 1
ATOM 1914 C CA . PRO A 1 244 ? -2.011 -9.325 -26.434 1.00 61.78 244 PRO A CA 1
ATOM 1915 C C . PRO A 1 244 ? -2.834 -8.087 -26.845 1.00 61.78 244 PRO A C 1
ATOM 1917 O O . PRO A 1 244 ? -3.589 -8.182 -27.812 1.00 61.78 244 PRO A O 1
ATOM 1920 N N . ARG A 1 245 ? -2.761 -6.958 -26.112 1.00 63.44 245 ARG A N 1
ATOM 1921 C CA . ARG A 1 245 ? -3.647 -5.783 -26.283 1.00 63.44 245 ARG A CA 1
ATOM 1922 C C . ARG A 1 245 ? -3.053 -4.433 -25.834 1.00 63.44 245 ARG A C 1
ATOM 1924 O O . ARG A 1 245 ? -3.781 -3.628 -25.263 1.00 63.44 245 ARG A O 1
ATOM 1931 N N . ILE A 1 246 ? -1.763 -4.147 -26.035 1.00 58.16 246 ILE A N 1
ATOM 1932 C CA . ILE A 1 246 ? -1.316 -2.746 -25.866 1.00 58.16 246 ILE A CA 1
ATOM 1933 C C . ILE A 1 246 ? -1.800 -1.939 -27.071 1.00 58.16 246 ILE A C 1
ATOM 1935 O O . ILE A 1 246 ? -1.447 -2.254 -28.205 1.00 58.16 246 ILE A O 1
ATOM 1939 N N . HIS A 1 247 ? -2.601 -0.902 -26.828 1.00 56.72 247 HIS A N 1
ATOM 1940 C CA . HIS A 1 247 ? -3.145 -0.045 -27.887 1.00 56.72 247 HIS A CA 1
ATOM 1941 C C . HIS A 1 247 ? -2.398 1.279 -28.046 1.00 56.72 247 HIS A C 1
ATOM 1943 O O . HIS A 1 247 ? -2.396 1.844 -29.135 1.00 56.72 247 HIS A O 1
ATOM 1949 N N . VAL A 1 248 ? -1.756 1.768 -26.987 1.00 55.50 248 VAL A N 1
ATOM 1950 C CA . VAL A 1 248 ? -0.993 3.017 -27.014 1.00 55.50 248 VAL A CA 1
ATOM 1951 C C . VAL A 1 248 ? 0.259 2.806 -26.186 1.00 55.50 248 VAL A C 1
ATOM 1953 O O . VAL A 1 248 ? 0.158 2.383 -25.035 1.00 55.50 248 VAL A O 1
ATOM 1956 N N . LEU A 1 249 ? 1.404 3.053 -26.816 1.00 58.66 249 LEU A N 1
ATOM 1957 C CA . LEU A 1 249 ? 2.706 3.195 -26.187 1.00 58.66 249 LEU A CA 1
ATOM 1958 C C . LEU A 1 249 ? 3.107 4.658 -26.373 1.00 58.66 249 LEU A C 1
ATOM 1960 O O . LEU A 1 249 ? 3.521 5.034 -27.468 1.00 58.66 249 LEU A O 1
ATOM 1964 N N . ASP A 1 250 ? 2.895 5.481 -25.353 1.00 61.59 250 ASP A N 1
ATOM 1965 C CA . ASP A 1 250 ? 3.234 6.900 -25.419 1.00 61.59 250 ASP A CA 1
ATOM 1966 C C . ASP A 1 250 ? 4.618 7.145 -24.819 1.00 61.59 250 ASP A C 1
ATOM 1968 O O . ASP A 1 250 ? 4.920 6.651 -23.732 1.00 61.59 250 ASP A O 1
ATOM 1972 N N . PHE A 1 251 ? 5.447 7.891 -25.545 1.00 57.75 251 PHE A N 1
ATOM 1973 C CA . PHE A 1 251 ? 6.765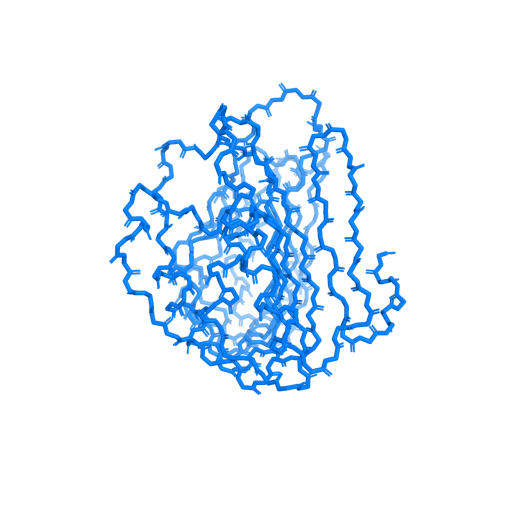 8.324 -25.104 1.00 57.75 251 PHE A CA 1
ATOM 1974 C C . PHE A 1 251 ? 6.728 9.832 -24.882 1.00 57.75 251 PHE A C 1
ATOM 1976 O O . PHE A 1 251 ? 7.006 10.599 -25.804 1.00 57.75 251 PHE A O 1
ATOM 1983 N N . THR A 1 252 ? 6.395 10.278 -23.670 1.00 57.66 252 THR A N 1
ATOM 1984 C CA . THR A 1 252 ? 6.469 11.709 -23.344 1.00 57.66 252 THR A CA 1
ATOM 1985 C C . THR A 1 252 ? 7.780 12.003 -22.634 1.00 57.66 252 THR A C 1
ATOM 1987 O O . THR A 1 252 ? 7.980 11.638 -21.478 1.00 57.66 252 THR A O 1
ATOM 1990 N N . GLY A 1 253 ? 8.698 12.637 -23.364 1.00 46.94 253 GLY A N 1
ATOM 1991 C CA . GLY A 1 253 ? 9.934 13.178 -22.811 1.00 46.94 253 GLY A CA 1
ATOM 1992 C C . GLY A 1 253 ? 9.670 14.524 -22.144 1.00 46.94 253 GLY A C 1
ATOM 1993 O O . GLY A 1 253 ? 9.365 15.497 -22.833 1.00 46.94 253 GLY A O 1
ATOM 1994 N N . LEU A 1 254 ? 9.794 14.593 -20.822 1.00 52.44 254 LEU A N 1
ATOM 1995 C CA . LEU A 1 254 ? 10.165 15.836 -20.150 1.00 52.44 254 LEU A CA 1
ATOM 1996 C C . LEU A 1 254 ? 11.696 15.902 -20.127 1.00 52.44 254 LEU A C 1
ATOM 1998 O O . LEU A 1 254 ? 12.360 14.895 -20.337 1.00 52.44 254 LEU A O 1
ATOM 2002 N N . GLN A 1 255 ? 12.257 17.094 -19.947 1.00 49.47 255 GLN A N 1
ATOM 2003 C CA . GLN A 1 255 ? 13.654 17.419 -20.264 1.00 49.47 255 GLN A CA 1
ATOM 2004 C C . GLN A 1 255 ? 14.718 16.492 -19.622 1.00 49.47 255 GLN A C 1
ATOM 2006 O O . GLN A 1 255 ? 15.815 16.430 -20.167 1.00 49.47 255 GLN A O 1
ATOM 2011 N N . ASP A 1 256 ? 14.363 15.714 -18.586 1.00 50.53 256 ASP A N 1
ATOM 2012 C CA . ASP A 1 256 ? 15.197 14.676 -17.950 1.00 50.53 256 ASP A CA 1
ATOM 2013 C C . ASP A 1 256 ? 14.477 13.321 -17.698 1.00 50.53 256 ASP A C 1
ATOM 2015 O O . ASP A 1 256 ? 15.091 12.385 -17.196 1.00 50.53 256 ASP A O 1
ATOM 2019 N N . ASP A 1 257 ? 13.208 13.165 -18.099 1.00 53.25 257 ASP A N 1
ATOM 2020 C CA . ASP A 1 257 ? 12.398 11.957 -17.861 1.00 53.25 257 ASP A CA 1
ATOM 2021 C C . ASP A 1 257 ? 11.749 11.481 -19.164 1.00 53.25 257 ASP A C 1
ATOM 2023 O O . ASP A 1 257 ? 11.035 12.242 -19.817 1.00 53.25 257 ASP A O 1
ATOM 2027 N N . PHE A 1 258 ? 11.906 10.206 -19.529 1.00 52.38 258 PHE A N 1
ATOM 2028 C CA . PHE A 1 258 ? 11.053 9.597 -20.552 1.00 52.38 258 PHE A CA 1
ATOM 2029 C C . PHE A 1 258 ? 9.938 8.806 -19.878 1.00 52.38 258 PHE A C 1
ATOM 2031 O O . PHE A 1 258 ? 10.189 7.836 -19.176 1.00 52.38 258 PHE A O 1
ATOM 2038 N N . ASN A 1 259 ? 8.691 9.180 -20.129 1.00 52.56 259 ASN A N 1
ATOM 2039 C CA . ASN A 1 259 ? 7.549 8.379 -19.717 1.00 52.56 259 ASN A CA 1
ATOM 2040 C C . ASN A 1 259 ? 7.276 7.340 -20.798 1.00 52.56 259 ASN A C 1
ATOM 2042 O O . ASN A 1 259 ? 7.195 7.701 -21.966 1.00 52.56 259 ASN A O 1
ATOM 2046 N N . VAL A 1 260 ? 7.103 6.073 -20.428 1.00 53.91 260 VAL A N 1
ATOM 2047 C CA . VAL A 1 260 ? 6.645 5.026 -21.353 1.00 53.91 260 VAL A CA 1
ATOM 2048 C C . VAL A 1 260 ? 5.279 4.561 -20.910 1.00 53.91 260 VAL A C 1
ATOM 2050 O O . VAL A 1 260 ? 5.213 3.755 -19.993 1.00 53.91 260 VAL A O 1
ATOM 2053 N N . VAL A 1 261 ? 4.213 5.030 -21.549 1.00 55.34 261 VAL A N 1
ATOM 2054 C CA . VAL A 1 261 ? 2.847 4.710 -21.137 1.00 55.34 261 VAL A CA 1
ATOM 2055 C C . VAL A 1 261 ? 2.259 3.618 -22.010 1.00 55.34 261 VAL A C 1
ATOM 2057 O O . VAL A 1 261 ? 1.993 3.858 -23.179 1.00 55.34 261 VAL A O 1
ATOM 2060 N N . ALA A 1 262 ? 2.029 2.430 -21.453 1.00 55.47 262 ALA A N 1
ATOM 2061 C CA . ALA A 1 262 ? 1.337 1.340 -22.140 1.00 55.47 262 ALA A CA 1
ATOM 2062 C C . ALA A 1 262 ? -0.102 1.209 -21.619 1.00 55.47 262 ALA A C 1
ATOM 2064 O O . ALA A 1 262 ? -0.275 0.982 -20.427 1.00 55.47 262 ALA A O 1
ATOM 2065 N N . TYR A 1 263 ? -1.121 1.299 -22.484 1.00 60.19 263 TYR A N 1
ATOM 2066 C CA . TYR A 1 263 ? -2.530 1.092 -22.101 1.00 60.19 263 TYR A CA 1
ATOM 2067 C C . TYR A 1 263 ? -3.151 -0.143 -22.767 1.00 60.19 263 TYR A C 1
ATOM 2069 O O . TYR A 1 263 ? -3.006 -0.354 -23.973 1.00 60.19 263 TYR A O 1
ATOM 2077 N N . GLY A 1 264 ? -3.911 -0.919 -21.985 1.00 45.22 264 GLY A N 1
ATOM 2078 C CA . GLY A 1 264 ? -4.634 -2.121 -22.439 1.00 45.22 264 GLY A CA 1
ATOM 2079 C C . GLY A 1 264 ? -6.047 -1.896 -23.016 1.00 45.22 264 GLY A C 1
ATOM 2080 O O . GLY A 1 264 ? -6.655 -2.829 -23.533 1.00 45.22 264 GLY A O 1
ATOM 2081 N N . ALA A 1 265 ? -6.599 -0.686 -22.883 1.00 52.69 265 ALA A N 1
ATOM 2082 C CA . ALA A 1 265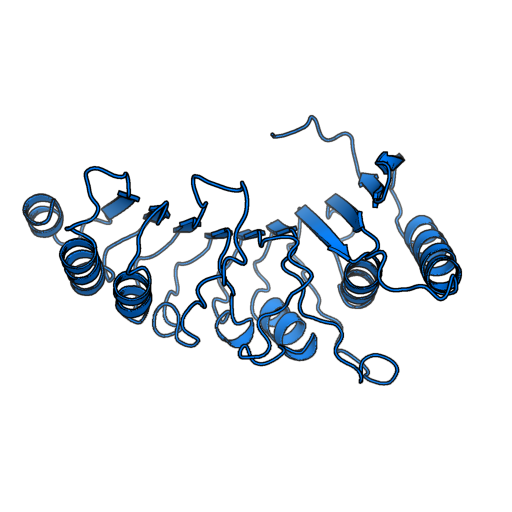 ? -7.884 -0.195 -23.414 1.00 52.69 265 ALA A CA 1
ATOM 2083 C C . ALA A 1 265 ? -7.975 1.313 -23.095 1.00 52.69 265 ALA A C 1
ATOM 2085 O O . ALA A 1 265 ? -7.332 1.725 -22.131 1.00 52.69 265 ALA A O 1
ATOM 2086 N N . SER A 1 266 ? -8.743 2.128 -23.839 1.00 43.09 266 SER A N 1
ATOM 2087 C CA . SER A 1 266 ? -8.853 3.575 -23.561 1.00 43.09 266 SER A CA 1
ATOM 2088 C C . SER A 1 266 ? -9.291 3.813 -22.112 1.00 43.09 266 SER A C 1
ATOM 2090 O O . SER A 1 266 ? -10.403 3.454 -21.718 1.00 43.09 266 SER A O 1
ATOM 2092 N N . VAL A 1 267 ? -8.391 4.364 -21.306 1.00 48.41 267 VAL A N 1
ATOM 2093 C CA . VAL A 1 267 ? -8.689 4.856 -19.966 1.00 48.41 267 VAL A CA 1
ATOM 2094 C C . VAL A 1 267 ? -8.963 6.341 -20.156 1.00 48.41 267 VAL A C 1
ATOM 2096 O O . VAL A 1 267 ? -8.066 7.071 -20.558 1.00 48.41 267 VAL A O 1
ATOM 2099 N N . GLU A 1 268 ? -10.208 6.770 -19.955 1.00 44.81 268 GLU A N 1
ATOM 2100 C CA . GLU A 1 268 ? -10.458 8.182 -19.658 1.00 44.81 268 GLU A CA 1
ATOM 2101 C C . GLU A 1 268 ? -9.735 8.480 -18.342 1.00 44.81 268 GLU A C 1
ATOM 2103 O O . GLU A 1 268 ? -9.922 7.741 -17.371 1.00 44.81 268 GLU A O 1
ATOM 2108 N N . ASP A 1 269 ? -8.853 9.481 -18.347 1.00 41.47 269 ASP A N 1
ATOM 2109 C CA . ASP A 1 269 ? -8.041 9.881 -17.196 1.00 41.47 269 ASP A CA 1
ATOM 2110 C C . ASP A 1 269 ? -8.904 10.019 -15.930 1.00 41.47 269 ASP A C 1
ATOM 2112 O O . ASP A 1 269 ? -9.787 10.878 -15.882 1.00 41.47 269 ASP A O 1
ATOM 2116 N N . PRO A 1 270 ? -8.660 9.223 -14.872 1.00 38.94 270 PRO A N 1
ATOM 2117 C CA . PRO A 1 270 ? -9.210 9.478 -13.559 1.00 38.94 270 PRO A CA 1
ATOM 2118 C C . PRO A 1 270 ? -8.128 10.193 -12.745 1.00 38.94 270 PRO A C 1
ATOM 2120 O O . PRO A 1 270 ? -7.436 9.570 -11.932 1.00 38.94 270 PRO A O 1
ATOM 2123 N N . PHE A 1 271 ? -7.954 11.487 -13.003 1.00 39.66 271 PHE A N 1
ATOM 2124 C CA . PHE A 1 271 ? -7.222 12.395 -12.123 1.00 39.66 271 PHE A CA 1
ATOM 2125 C C . PHE A 1 271 ? -8.126 13.557 -11.731 1.00 39.66 271 PHE A C 1
ATOM 2127 O O . PHE A 1 271 ? -8.625 14.251 -12.643 1.00 39.66 271 PHE A O 1
#

InterPro domains:
  IPR032675 Leucine-rich repeat domain superfamily [G3DSA:3.80.10.10] (3-208)

Foldseek 3Di:
DLVVLVVCPLPADADADADDPVRQVCLLVVLVSLLVRQQRHAHEHYACEPHPCVVSNLVSQLAARQNYAEYAYHDDYPPPDDDPDDQAEHDLCGNPLHHQNHAYYAEYRHHYQLNSQQHQNHAYDAYAHDLDPCPPPPDPQDAVLSNLVNLLNHLNHAYAHYHQRFTDCPPPNPDDDHAAHENENHAEEHEHHALVSVLVNVVRYDYDLNHWYWYWHWHDPVCPPPCVVVVNVVSVVVVVVPRPAFPDFDFDDDPRTTTTTTTRDDDPDPD

pLDDT: mean 82.69, std 16.02, range [38.94, 98.75]